Protein AF-A0A0L0VK58-F1 (afdb_monomer)

pLDDT: mean 73.73, std 20.16, range [24.73, 94.44]

Secondary structure (DSSP, 8-state):
-------S---SS--HHHHHHHHHHHHHTHHHHHHHHHHHHHHHHHHHHHHHTS----------TTTT----HHHHHHHHHHHHHHHHHHHHHHHHSSSS--GGGHHHHHHHHHHHHHHHHHHS-TTSTTHHHHHHHHHHHHHHHHHHHT-HHHHHHHHHSTTTHHHHHHHHT-TTSHHHHHHHHHHHHHHHHHHHHHHHHHTTS------------------SHHHHHHHHTT-PPPS---HHHHHHH------HHHHH-TTHHHHHHHHHHH-GGG-S---

Mean predicted aligned error: 13.71 Å

Structure (mmCIF, N/CA/C/O backbone):
data_AF-A0A0L0VK58-F1
#
_entry.id   AF-A0A0L0VK58-F1
#
loop_
_atom_site.group_PDB
_atom_site.id
_atom_site.type_symbol
_atom_site.label_atom_id
_atom_site.label_alt_id
_atom_site.label_comp_id
_atom_site.label_asym_id
_atom_site.label_entity_id
_atom_site.label_seq_id
_atom_site.pdbx_PDB_ins_code
_atom_site.Cartn_x
_atom_site.Cartn_y
_atom_site.Cartn_z
_atom_site.occupancy
_atom_site.B_iso_or_equiv
_atom_site.auth_seq_id
_atom_site.auth_comp_id
_atom_site.auth_asym_id
_atom_site.auth_atom_id
_atom_site.pdbx_PDB_model_num
ATOM 1 N N . MET A 1 1 ? 7.046 -5.124 -20.562 1.00 37.09 1 MET A N 1
ATOM 2 C CA . MET A 1 1 ? 8.273 -4.507 -21.113 1.00 37.09 1 MET A CA 1
ATOM 3 C C . MET A 1 1 ? 9.243 -5.590 -21.582 1.00 37.09 1 MET A C 1
ATOM 5 O O . MET A 1 1 ? 9.662 -6.409 -20.775 1.00 37.09 1 MET A O 1
ATOM 9 N N . GLY A 1 2 ? 9.556 -5.637 -22.880 1.00 32.03 2 GLY A N 1
ATOM 10 C CA . GLY A 1 2 ? 10.492 -6.595 -23.489 1.00 32.03 2 GLY A CA 1
ATOM 11 C C . GLY A 1 2 ? 11.929 -6.078 -23.495 1.00 32.03 2 GLY A C 1
ATOM 12 O O . GLY A 1 2 ? 12.552 -6.002 -24.551 1.00 32.03 2 GLY A O 1
ATOM 13 N N . ILE A 1 3 ? 12.438 -5.658 -22.335 1.00 39.59 3 ILE A N 1
ATOM 14 C CA . ILE A 1 3 ? 13.818 -5.185 -22.229 1.00 39.59 3 ILE A CA 1
ATOM 15 C C . ILE A 1 3 ? 14.714 -6.425 -22.214 1.00 39.59 3 ILE A C 1
ATOM 17 O O . ILE A 1 3 ? 14.670 -7.220 -21.278 1.00 39.59 3 ILE A O 1
ATOM 21 N N . ASN A 1 4 ? 15.500 -6.610 -23.273 1.00 37.03 4 ASN A N 1
ATOM 22 C CA . ASN A 1 4 ? 16.384 -7.760 -23.463 1.00 37.03 4 ASN A CA 1
ATOM 23 C C . ASN A 1 4 ? 17.676 -7.605 -22.636 1.00 37.03 4 ASN A C 1
ATOM 25 O O . ASN A 1 4 ? 18.786 -7.683 -23.157 1.00 37.03 4 ASN A O 1
ATOM 29 N N . VAL A 1 5 ? 17.528 -7.307 -21.345 1.00 44.88 5 VAL A N 1
ATOM 30 C CA . VAL A 1 5 ? 18.611 -7.385 -20.366 1.00 44.88 5 VAL A CA 1
ATOM 31 C C . VAL A 1 5 ? 18.407 -8.698 -19.634 1.00 44.88 5 VAL A C 1
ATOM 33 O O . VAL A 1 5 ? 17.361 -8.912 -19.019 1.00 44.88 5 VAL A O 1
ATOM 36 N N . SER A 1 6 ? 19.399 -9.588 -19.701 1.00 41.00 6 SER A N 1
ATOM 37 C CA . SER A 1 6 ? 19.510 -10.708 -18.764 1.00 41.00 6 SER A CA 1
ATOM 38 C C . SER A 1 6 ? 19.204 -10.199 -17.352 1.00 41.00 6 SER A C 1
ATOM 40 O O . SER A 1 6 ? 19.591 -9.064 -17.062 1.00 41.00 6 SER A O 1
ATOM 42 N N . PRO A 1 7 ? 18.536 -10.978 -16.479 1.00 43.44 7 PRO A N 1
ATOM 43 C CA . PRO A 1 7 ? 18.239 -10.548 -15.120 1.00 43.44 7 PRO A CA 1
ATOM 44 C C . PRO A 1 7 ? 19.558 -10.269 -14.399 1.00 43.44 7 PRO A C 1
ATOM 46 O O . PRO A 1 7 ? 20.196 -11.162 -13.841 1.00 43.44 7 PRO A O 1
ATOM 49 N N . LEU A 1 8 ? 20.005 -9.017 -14.469 1.00 42.44 8 LEU A N 1
ATOM 50 C CA . LEU A 1 8 ? 21.086 -8.504 -13.665 1.00 42.44 8 LEU A CA 1
ATOM 51 C C . LEU A 1 8 ? 20.556 -8.604 -12.245 1.00 42.44 8 LEU A C 1
ATOM 53 O O . LEU A 1 8 ? 19.631 -7.888 -11.869 1.00 42.44 8 LEU A O 1
ATOM 57 N N . ILE A 1 9 ? 21.168 -9.531 -11.509 1.00 38.31 9 ILE A N 1
ATOM 58 C CA . ILE A 1 9 ? 20.954 -9.883 -10.104 1.00 38.31 9 ILE A CA 1
ATOM 59 C C . ILE A 1 9 ? 20.095 -11.147 -9.926 1.00 38.31 9 ILE A C 1
ATOM 61 O O . ILE A 1 9 ? 18.881 -11.117 -9.724 1.00 38.31 9 ILE A O 1
ATOM 65 N N . ALA A 1 10 ? 20.792 -12.287 -9.904 1.00 38.34 10 ALA A N 1
ATOM 66 C CA . ALA A 1 10 ? 20.361 -13.455 -9.151 1.00 38.34 10 ALA A CA 1
ATOM 67 C C . ALA A 1 10 ? 20.500 -13.136 -7.652 1.00 38.34 10 ALA A C 1
ATOM 69 O O . ALA A 1 10 ? 21.606 -13.039 -7.126 1.00 38.34 10 ALA A O 1
ATOM 70 N N . GLY A 1 11 ? 19.371 -12.937 -6.977 1.00 30.73 11 GLY A N 1
ATOM 71 C CA . GLY A 1 11 ? 19.301 -12.694 -5.539 1.00 30.73 11 GLY A CA 1
ATOM 72 C C . GLY A 1 11 ? 17.912 -13.048 -5.027 1.00 30.73 11 GLY A C 1
ATOM 73 O O . GLY A 1 11 ? 16.941 -12.345 -5.287 1.00 30.73 11 GLY A O 1
ATOM 74 N N . TYR A 1 12 ? 17.824 -14.194 -4.363 1.00 32.62 12 TYR A N 1
ATOM 75 C CA . TYR A 1 12 ? 16.642 -14.727 -3.692 1.00 32.62 12 TYR A CA 1
ATOM 76 C C . TYR A 1 12 ? 16.042 -13.700 -2.709 1.00 32.62 12 TYR A C 1
ATOM 78 O O . TYR A 1 12 ? 16.760 -13.156 -1.876 1.00 32.62 12 TYR A O 1
ATOM 86 N N . GLY A 1 13 ? 14.721 -13.491 -2.758 1.00 44.22 13 GLY A N 1
ATOM 87 C CA . GLY A 1 13 ? 13.988 -12.628 -1.822 1.00 44.22 13 GLY A CA 1
ATOM 88 C C . GLY A 1 13 ? 13.789 -11.205 -2.349 1.00 44.22 13 GLY A C 1
ATOM 89 O O . GLY A 1 13 ? 14.723 -10.437 -2.527 1.00 44.22 13 GLY A O 1
ATOM 90 N N . ILE A 1 14 ? 12.539 -10.853 -2.631 1.00 49.03 14 ILE A N 1
ATOM 91 C CA . ILE A 1 14 ? 12.144 -9.596 -3.275 1.00 49.03 14 ILE A CA 1
ATOM 92 C C . ILE A 1 14 ? 12.536 -8.389 -2.400 1.00 49.03 14 ILE A C 1
ATOM 94 O O . ILE A 1 14 ? 11.860 -8.079 -1.425 1.00 49.03 14 ILE A O 1
ATOM 98 N N . GLN A 1 15 ? 13.614 -7.698 -2.777 1.00 65.62 15 GLN A N 1
ATOM 99 C CA . GLN A 1 15 ? 14.078 -6.443 -2.179 1.00 65.62 15 GLN A CA 1
ATOM 100 C C . GLN A 1 15 ? 13.758 -5.278 -3.128 1.00 65.62 15 GLN A C 1
ATOM 102 O O . GLN A 1 15 ? 14.622 -4.798 -3.862 1.00 65.62 15 GLN A O 1
ATOM 107 N N . TRP A 1 16 ? 12.498 -4.828 -3.156 1.00 70.75 16 TRP A N 1
ATOM 108 C CA . TRP A 1 16 ? 12.089 -3.688 -3.994 1.00 70.75 16 TRP A CA 1
ATOM 109 C C . TRP A 1 16 ? 12.874 -2.420 -3.696 1.00 70.75 16 TRP A C 1
ATOM 111 O O . TRP A 1 16 ? 13.190 -1.698 -4.630 1.00 70.75 16 TRP A O 1
ATOM 121 N N . ASN A 1 17 ? 13.285 -2.213 -2.444 1.00 72.38 17 ASN A N 1
ATOM 122 C CA . ASN A 1 17 ? 14.164 -1.106 -2.090 1.00 72.38 17 ASN A CA 1
ATOM 123 C C . ASN A 1 17 ? 15.519 -1.189 -2.822 1.00 72.38 17 ASN A C 1
ATOM 125 O O . ASN A 1 17 ? 16.019 -0.190 -3.323 1.00 72.38 17 ASN A O 1
ATOM 129 N N . ILE A 1 18 ? 16.083 -2.395 -2.976 1.00 79.88 18 ILE A N 1
ATOM 130 C CA . ILE A 1 18 ? 17.336 -2.583 -3.723 1.00 79.88 18 ILE A CA 1
ATOM 131 C C . ILE A 1 18 ? 17.119 -2.380 -5.219 1.00 79.88 18 ILE A C 1
ATOM 133 O O . ILE A 1 18 ? 17.940 -1.733 -5.862 1.00 79.88 18 ILE A O 1
ATOM 137 N N . LYS A 1 19 ? 16.017 -2.891 -5.783 1.00 80.94 19 LYS A N 1
ATOM 138 C CA . LYS A 1 19 ? 15.690 -2.646 -7.196 1.00 80.94 19 LYS A CA 1
ATOM 139 C C . LYS A 1 19 ? 15.475 -1.157 -7.472 1.00 80.94 19 LYS A C 1
ATOM 141 O O . LYS A 1 19 ? 16.046 -0.650 -8.429 1.00 80.94 19 LYS A O 1
ATOM 146 N N . TYR A 1 20 ? 14.734 -0.469 -6.604 1.00 86.50 20 TYR A N 1
ATOM 147 C CA . TYR A 1 20 ? 14.510 0.972 -6.672 1.00 86.50 20 TYR A CA 1
ATOM 148 C C . TYR A 1 20 ? 15.834 1.743 -6.627 1.00 86.50 20 TYR A C 1
ATOM 150 O O . TYR A 1 20 ? 16.130 2.526 -7.525 1.00 86.50 20 TYR A O 1
ATOM 158 N N . GLU A 1 21 ? 16.689 1.466 -5.639 1.00 86.38 21 GLU A N 1
ATOM 159 C CA . GLU A 1 21 ? 17.997 2.118 -5.524 1.00 86.38 21 GLU A CA 1
ATOM 160 C C . GLU A 1 21 ? 18.913 1.798 -6.713 1.00 86.38 21 GLU A C 1
ATOM 162 O O . GLU A 1 21 ? 19.626 2.670 -7.210 1.00 86.38 21 GLU A O 1
ATOM 167 N N . SER A 1 22 ? 18.871 0.566 -7.221 1.00 88.50 22 SER A N 1
ATOM 168 C CA . SER A 1 22 ? 19.625 0.168 -8.409 1.00 88.50 22 SER A CA 1
ATOM 169 C C . SER A 1 22 ? 19.169 0.934 -9.652 1.00 88.50 22 SER A C 1
ATOM 171 O O . SER A 1 22 ? 20.008 1.480 -10.368 1.00 88.50 22 SER A O 1
ATOM 173 N N . HIS A 1 23 ? 17.861 1.003 -9.913 1.00 89.06 23 HIS A N 1
ATOM 174 C CA . HIS A 1 23 ? 17.311 1.753 -11.044 1.00 89.06 23 HIS A CA 1
ATOM 175 C C . HIS A 1 23 ? 17.605 3.245 -10.903 1.00 89.06 23 HIS A C 1
ATOM 177 O O . HIS A 1 23 ? 18.091 3.859 -11.846 1.00 89.06 23 HIS A O 1
ATOM 183 N N . LYS A 1 24 ? 17.409 3.815 -9.710 1.00 91.25 24 LYS A N 1
ATOM 184 C CA . LYS A 1 24 ? 17.719 5.216 -9.411 1.00 91.25 24 LYS A CA 1
ATOM 185 C C . LYS A 1 24 ? 19.177 5.553 -9.717 1.00 91.25 24 LYS A C 1
ATOM 187 O O . LYS A 1 24 ? 19.449 6.556 -10.369 1.00 91.25 24 LYS A O 1
ATOM 192 N N . ARG A 1 25 ? 20.123 4.705 -9.300 1.00 92.06 25 ARG A N 1
ATOM 193 C CA . ARG A 1 25 ? 21.548 4.877 -9.632 1.00 92.06 25 ARG A CA 1
ATOM 194 C C . ARG A 1 25 ? 21.811 4.760 -11.131 1.00 92.06 25 ARG A C 1
ATOM 196 O O . ARG A 1 25 ? 22.600 5.542 -11.650 1.00 92.06 25 ARG A O 1
ATOM 203 N N . ALA A 1 26 ? 21.161 3.819 -11.815 1.00 91.50 26 ALA A N 1
ATOM 204 C CA . ALA A 1 26 ? 21.297 3.659 -13.261 1.00 91.50 26 ALA A CA 1
ATOM 205 C C . ALA A 1 26 ? 20.783 4.891 -14.024 1.00 91.50 26 ALA A C 1
ATOM 207 O O . ALA A 1 26 ? 21.485 5.385 -14.897 1.00 91.50 26 ALA A O 1
ATOM 208 N N . ILE A 1 27 ? 19.622 5.431 -13.639 1.00 90.81 27 ILE A N 1
ATOM 209 C CA . ILE A 1 27 ? 19.049 6.664 -14.201 1.00 90.81 27 ILE A CA 1
ATOM 210 C C . ILE A 1 27 ? 20.011 7.843 -13.995 1.00 90.81 27 ILE A C 1
ATOM 212 O O . ILE A 1 27 ? 20.329 8.556 -14.942 1.00 90.81 27 ILE A O 1
ATOM 216 N N . LEU A 1 28 ? 20.547 8.020 -12.781 1.00 93.12 28 LEU A N 1
ATOM 217 C CA . LEU A 1 28 ? 21.514 9.089 -12.489 1.00 93.12 28 LEU A CA 1
ATOM 218 C C . LEU A 1 28 ? 22.820 8.950 -13.287 1.00 93.12 28 LEU A C 1
ATOM 220 O O . LEU A 1 28 ? 23.456 9.950 -13.610 1.00 93.12 28 LEU A O 1
ATOM 224 N N . ALA A 1 29 ? 23.230 7.719 -13.593 1.00 93.62 29 ALA A N 1
ATOM 225 C CA . ALA A 1 29 ? 24.429 7.417 -14.366 1.00 93.62 29 ALA A CA 1
ATOM 226 C C . ALA A 1 29 ? 24.154 7.224 -15.869 1.00 93.62 29 ALA A C 1
ATOM 228 O O . ALA A 1 29 ? 25.053 6.774 -16.582 1.00 93.62 29 ALA A O 1
ATOM 229 N N . ARG A 1 30 ? 22.951 7.560 -16.359 1.00 93.25 30 ARG A N 1
ATOM 230 C CA . ARG A 1 30 ? 22.497 7.309 -17.736 1.00 93.25 30 ARG A CA 1
ATOM 231 C C . ARG A 1 30 ? 23.514 7.740 -18.789 1.00 93.25 30 ARG A C 1
ATOM 233 O O . ARG A 1 30 ? 23.919 6.919 -19.604 1.00 93.25 30 ARG A O 1
ATOM 240 N N . ASP A 1 31 ? 23.994 8.980 -18.721 1.00 92.56 31 ASP A N 1
ATOM 241 C CA . ASP A 1 31 ? 24.944 9.518 -19.704 1.00 92.56 31 ASP A CA 1
ATOM 242 C C . ASP A 1 31 ? 26.269 8.744 -19.725 1.00 92.56 31 ASP A C 1
ATOM 244 O O . ASP A 1 31 ? 26.876 8.533 -20.777 1.00 92.56 31 ASP A O 1
ATOM 248 N N . VAL A 1 32 ? 26.725 8.299 -18.550 1.00 93.44 32 VAL A N 1
ATOM 249 C CA . VAL A 1 32 ? 27.954 7.512 -18.406 1.00 93.44 32 VAL A CA 1
ATOM 250 C C . VAL A 1 32 ? 27.745 6.105 -18.961 1.00 93.44 32 VAL A C 1
ATOM 252 O O . VAL A 1 32 ? 28.605 5.608 -19.685 1.00 93.44 32 VAL A O 1
ATOM 255 N N . ILE A 1 33 ? 26.604 5.479 -18.666 1.00 91.56 33 ILE A N 1
ATOM 256 C CA . ILE A 1 33 ? 26.245 4.145 -19.163 1.00 91.56 33 ILE A CA 1
ATOM 257 C C . ILE A 1 33 ? 26.116 4.163 -20.689 1.00 91.56 33 ILE A C 1
ATOM 259 O O . ILE A 1 33 ? 26.760 3.357 -21.359 1.00 91.56 33 ILE A O 1
ATOM 263 N N . ASP A 1 34 ? 25.360 5.112 -21.245 1.00 91.25 34 ASP A N 1
ATOM 264 C CA . ASP A 1 34 ? 25.174 5.257 -22.691 1.00 91.25 34 ASP A CA 1
ATOM 265 C C . ASP A 1 34 ? 26.520 5.490 -23.396 1.00 91.25 34 ASP A C 1
ATOM 267 O O . ASP A 1 34 ? 26.787 4.910 -24.454 1.00 91.25 34 ASP A O 1
ATOM 271 N N . LYS A 1 35 ? 27.417 6.278 -22.787 1.00 92.31 35 LYS A N 1
ATOM 272 C CA . LYS A 1 35 ? 28.772 6.496 -23.304 1.00 92.31 35 LYS A CA 1
ATOM 273 C C . LYS A 1 35 ? 29.622 5.224 -23.281 1.00 92.31 35 LYS A C 1
ATOM 275 O O . LYS A 1 35 ? 30.235 4.913 -24.299 1.00 92.31 35 LYS A O 1
ATOM 280 N N . ILE A 1 36 ? 29.645 4.482 -22.171 1.00 90.94 36 ILE A N 1
ATOM 281 C CA . ILE A 1 36 ? 30.410 3.227 -22.049 1.00 90.94 36 ILE A CA 1
ATOM 282 C C . ILE A 1 36 ? 29.928 2.199 -23.079 1.00 90.94 36 ILE A C 1
ATOM 284 O O . ILE A 1 36 ? 30.746 1.590 -23.767 1.00 90.94 36 ILE A O 1
ATOM 288 N N . LEU A 1 37 ? 28.609 2.034 -23.225 1.00 88.94 37 LEU A N 1
ATOM 289 C CA . LEU A 1 37 ? 28.027 1.103 -24.196 1.00 88.94 37 LEU A CA 1
ATOM 290 C C . LEU A 1 37 ? 28.376 1.500 -25.635 1.00 88.94 37 LEU A C 1
ATOM 292 O O . LEU A 1 37 ? 28.749 0.652 -26.447 1.00 88.94 37 LEU A O 1
ATOM 296 N N . LYS A 1 38 ? 28.322 2.800 -25.946 1.00 88.44 38 LYS A N 1
ATOM 297 C CA . LYS A 1 38 ? 28.705 3.314 -27.263 1.00 88.44 38 LYS A CA 1
ATOM 298 C C . LYS A 1 38 ? 30.191 3.097 -27.557 1.00 88.44 38 LYS A C 1
ATOM 300 O O . LYS A 1 38 ? 30.533 2.669 -28.658 1.00 88.44 38 LYS A O 1
ATOM 305 N N . GLU A 1 39 ? 31.071 3.372 -26.595 1.00 88.94 39 GLU A N 1
ATOM 306 C CA . GLU A 1 39 ? 32.518 3.173 -26.738 1.00 88.94 39 GLU A CA 1
ATOM 307 C C . GLU A 1 39 ? 32.871 1.696 -26.962 1.00 88.94 39 GLU A C 1
ATOM 309 O O . GLU A 1 39 ? 33.677 1.391 -27.848 1.00 88.94 39 GLU A O 1
ATOM 314 N N . ASP A 1 40 ? 32.228 0.777 -26.234 1.00 85.38 40 ASP A N 1
ATOM 315 C CA . ASP A 1 40 ? 32.398 -0.667 -26.426 1.00 85.38 40 ASP A CA 1
ATOM 316 C C . ASP A 1 40 ? 31.962 -1.088 -27.838 1.00 85.38 40 ASP A C 1
ATOM 318 O O . ASP A 1 40 ? 32.732 -1.719 -28.570 1.00 85.38 40 ASP A O 1
ATOM 322 N N . GLN A 1 41 ? 30.788 -0.642 -28.292 1.00 83.25 41 GLN A N 1
ATOM 323 C CA . GLN A 1 41 ? 30.272 -0.985 -29.617 1.00 83.25 41 GLN A CA 1
ATOM 324 C C . GLN A 1 41 ? 31.135 -0.416 -30.757 1.00 83.25 41 GLN A C 1
ATOM 326 O O . GLN A 1 41 ? 31.436 -1.120 -31.729 1.00 83.25 41 GLN A O 1
ATOM 331 N N . GLU A 1 42 ? 31.612 0.824 -30.621 1.00 85.75 42 GLU A N 1
ATOM 332 C CA . GLU A 1 42 ? 32.561 1.424 -31.561 1.00 85.75 42 GLU A CA 1
ATOM 333 C C . GLU A 1 42 ? 33.908 0.689 -31.582 1.00 85.75 42 GLU A C 1
ATOM 335 O O . GLU A 1 42 ? 34.526 0.558 -32.644 1.00 85.75 42 GLU A O 1
ATOM 340 N N . SER A 1 43 ? 34.397 0.223 -30.428 1.00 83.25 43 SER A N 1
ATOM 341 C CA . SER A 1 43 ? 35.669 -0.503 -30.330 1.00 83.25 43 SER A CA 1
ATOM 342 C C . SER A 1 43 ? 35.629 -1.820 -31.116 1.00 83.25 43 SER A C 1
ATOM 344 O O . SER A 1 43 ? 36.574 -2.154 -31.844 1.00 83.25 43 SER A O 1
ATOM 346 N N . ILE A 1 44 ? 34.491 -2.515 -31.070 1.00 79.00 44 ILE A N 1
ATOM 347 C CA . ILE A 1 44 ? 34.239 -3.746 -31.823 1.00 79.00 44 ILE A CA 1
ATOM 348 C C . ILE A 1 44 ? 34.133 -3.442 -33.310 1.00 79.00 44 ILE A C 1
ATOM 350 O O . ILE A 1 44 ? 34.722 -4.150 -34.129 1.00 79.00 44 ILE A O 1
ATOM 354 N N . GLU A 1 45 ? 33.409 -2.387 -33.688 1.00 79.94 45 GLU A N 1
ATOM 355 C CA . GLU A 1 45 ? 33.265 -2.021 -35.095 1.00 79.94 45 GLU A CA 1
ATOM 356 C C . GLU A 1 45 ? 34.617 -1.643 -35.718 1.00 79.94 45 GLU A C 1
ATOM 358 O O . GLU A 1 45 ? 34.956 -2.113 -36.809 1.00 79.94 45 GLU A O 1
ATOM 363 N N . LYS A 1 46 ? 35.442 -0.866 -35.005 1.00 81.56 46 LYS A N 1
ATOM 364 C CA . LYS A 1 46 ? 36.811 -0.525 -35.426 1.00 81.56 46 LYS A CA 1
ATOM 365 C C . LYS A 1 46 ? 37.670 -1.783 -35.595 1.00 81.56 46 LYS A C 1
ATOM 367 O O . LYS A 1 46 ? 38.396 -1.894 -36.584 1.00 81.56 46 LYS A O 1
ATOM 372 N N . SER A 1 47 ? 37.559 -2.743 -34.680 1.00 75.12 47 SER A N 1
ATOM 373 C CA . SER A 1 47 ? 38.295 -4.014 -34.741 1.00 75.12 47 SER A CA 1
ATOM 374 C C . SER A 1 47 ? 37.837 -4.891 -35.915 1.00 75.12 47 SER A C 1
ATOM 376 O O . SER A 1 47 ? 38.671 -5.403 -36.664 1.00 75.12 47 SER A O 1
ATOM 378 N N . ARG A 1 48 ? 36.524 -4.958 -36.179 1.00 74.25 48 ARG A N 1
ATOM 379 C CA . ARG A 1 48 ? 35.940 -5.636 -37.352 1.00 74.25 48 ARG A CA 1
ATOM 380 C C . ARG A 1 48 ? 36.370 -5.013 -38.679 1.00 74.25 48 ARG A C 1
ATOM 382 O O . ARG A 1 48 ? 36.658 -5.732 -39.631 1.00 74.25 48 ARG A O 1
ATOM 389 N N . ARG A 1 49 ? 36.430 -3.680 -38.771 1.00 73.19 49 ARG A N 1
ATOM 390 C CA . ARG A 1 49 ? 36.901 -2.990 -39.987 1.00 73.19 49 ARG A CA 1
ATOM 391 C C . ARG A 1 49 ? 38.377 -3.294 -40.272 1.00 73.19 49 ARG A C 1
ATOM 393 O O . ARG A 1 49 ? 38.732 -3.505 -41.428 1.00 73.19 49 ARG A O 1
ATOM 400 N N . LYS A 1 50 ? 39.216 -3.370 -39.231 1.00 71.31 50 LYS A N 1
ATOM 401 C CA . LYS A 1 50 ? 40.642 -3.723 -39.352 1.00 71.31 50 LYS A CA 1
ATOM 402 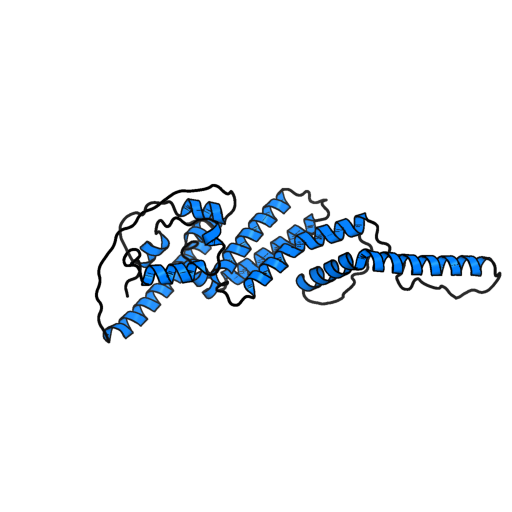C C . LYS A 1 50 ? 40.858 -5.182 -39.764 1.00 71.31 50 LYS A C 1
ATOM 404 O O . LYS A 1 50 ? 41.719 -5.439 -40.602 1.00 71.31 50 LYS A O 1
ATOM 409 N N . SER A 1 51 ? 40.080 -6.127 -39.229 1.00 65.19 51 SER A N 1
ATOM 410 C CA . SER A 1 51 ? 40.203 -7.546 -39.597 1.00 65.19 51 SER A CA 1
ATOM 411 C C . SER A 1 51 ? 39.731 -7.826 -41.026 1.00 65.19 51 SER A C 1
ATOM 413 O O . SER A 1 51 ? 40.350 -8.619 -41.726 1.00 65.19 51 SER A O 1
ATOM 415 N N . ARG A 1 52 ? 38.714 -7.106 -41.518 1.00 62.75 52 ARG A N 1
ATOM 416 C CA . ARG A 1 52 ? 38.215 -7.234 -42.901 1.00 62.75 52 ARG A CA 1
ATOM 417 C C . ARG A 1 52 ? 39.250 -6.862 -43.971 1.00 62.75 52 ARG A C 1
ATOM 419 O O . ARG A 1 52 ? 39.124 -7.301 -45.106 1.00 62.75 52 ARG A O 1
ATOM 426 N N . HIS A 1 53 ? 40.252 -6.057 -43.614 1.00 62.28 53 HIS A N 1
ATOM 427 C CA . HIS A 1 53 ? 41.364 -5.673 -44.490 1.00 62.28 53 HIS A CA 1
ATOM 428 C C . HIS A 1 53 ? 42.563 -6.635 -44.419 1.00 62.28 53 HIS A C 1
ATOM 430 O O . HIS A 1 53 ? 43.513 -6.486 -45.185 1.00 62.28 53 HIS A O 1
ATOM 436 N N . LYS A 1 54 ? 42.544 -7.614 -43.506 1.00 61.31 54 LYS A N 1
ATOM 437 C CA . LYS A 1 54 ? 43.632 -8.570 -43.291 1.00 61.31 54 LYS A CA 1
ATOM 438 C C . LYS A 1 54 ? 43.123 -9.969 -43.639 1.00 61.31 54 LYS A C 1
ATOM 440 O O . LYS A 1 54 ? 42.512 -10.640 -42.814 1.00 61.31 54 LYS A O 1
ATOM 445 N N . ASN A 1 55 ? 43.336 -10.392 -44.885 1.00 57.22 55 ASN A N 1
ATOM 446 C CA . ASN A 1 55 ? 42.995 -11.748 -45.311 1.00 57.22 55 ASN A CA 1
ATOM 447 C C . ASN A 1 55 ? 43.751 -12.763 -44.434 1.00 57.22 55 ASN A C 1
ATOM 449 O O . ASN A 1 55 ? 44.976 -12.710 -44.350 1.00 57.22 55 ASN A O 1
ATOM 453 N N . ASN A 1 56 ? 42.991 -13.683 -43.836 1.00 54.16 56 ASN A N 1
ATOM 454 C CA . ASN A 1 56 ? 43.399 -14.821 -43.001 1.00 54.16 56 ASN A CA 1
ATOM 455 C C . ASN A 1 56 ? 43.772 -14.507 -41.540 1.00 54.16 56 ASN A C 1
ATOM 457 O O . ASN A 1 56 ? 44.897 -14.129 -41.238 1.00 54.16 56 ASN A O 1
ATOM 461 N N . SER A 1 57 ? 42.853 -14.797 -40.613 1.00 49.50 57 SER A N 1
ATOM 462 C CA . SER A 1 57 ? 42.984 -15.916 -39.658 1.00 49.50 57 SER A CA 1
ATOM 463 C C . SER A 1 57 ? 41.696 -16.009 -38.828 1.00 49.50 57 SER A C 1
ATOM 465 O O . SER A 1 57 ? 41.252 -15.012 -38.258 1.00 49.50 57 SER A O 1
ATOM 467 N N . ALA A 1 58 ? 41.085 -17.191 -38.795 1.00 53.66 58 ALA A N 1
ATOM 468 C CA . ALA A 1 58 ? 39.938 -17.497 -37.950 1.00 53.66 58 ALA A CA 1
ATOM 469 C C . ALA A 1 58 ? 40.338 -17.526 -36.461 1.00 53.66 58 ALA A C 1
ATOM 471 O O . ALA A 1 58 ? 41.450 -17.934 -36.137 1.00 53.66 58 ALA A O 1
ATOM 472 N N . ASN A 1 59 ? 39.377 -17.176 -35.597 1.00 50.28 59 ASN A N 1
ATOM 473 C CA . ASN A 1 59 ? 39.356 -17.342 -34.133 1.00 50.28 59 ASN A CA 1
ATOM 474 C C . ASN A 1 59 ? 39.843 -16.183 -33.253 1.00 50.28 59 ASN A C 1
ATOM 476 O O . ASN A 1 59 ? 40.503 -16.420 -32.248 1.00 50.28 59 ASN A O 1
ATOM 480 N N . ASP A 1 60 ? 39.404 -14.956 -33.526 1.00 51.56 60 ASP A N 1
ATOM 481 C CA . ASP A 1 60 ? 39.213 -14.011 -32.419 1.00 51.56 60 ASP A CA 1
ATOM 482 C C . ASP A 1 60 ? 37.842 -13.347 -32.544 1.00 51.56 60 ASP A C 1
ATOM 484 O O . ASP A 1 60 ? 37.662 -12.283 -33.144 1.00 51.56 60 ASP A O 1
ATOM 488 N N . THR A 1 61 ? 36.816 -14.059 -32.077 1.00 55.59 61 THR A N 1
ATOM 489 C CA . THR A 1 61 ? 35.458 -13.522 -31.978 1.00 55.59 61 THR A CA 1
ATOM 490 C C . THR A 1 61 ? 35.443 -12.577 -30.788 1.00 55.59 61 THR A C 1
ATOM 492 O O . THR A 1 61 ? 34.946 -12.931 -29.719 1.00 55.59 61 THR A O 1
ATOM 495 N N . GLN A 1 62 ? 36.034 -11.391 -30.956 1.00 60.78 62 GLN A N 1
ATOM 496 C CA . GLN A 1 62 ? 36.016 -10.360 -29.930 1.00 60.78 62 GLN A CA 1
ATOM 497 C C . GLN A 1 62 ? 34.557 -10.002 -29.650 1.00 60.78 62 GLN A C 1
ATOM 499 O O . GLN A 1 62 ? 33.879 -9.324 -30.426 1.00 60.78 62 GLN A O 1
ATOM 504 N N . THR A 1 63 ? 34.054 -10.600 -28.579 1.00 62.53 63 THR A N 1
ATOM 505 C CA . THR A 1 63 ? 32.678 -10.495 -28.125 1.00 62.53 63 THR A CA 1
ATOM 506 C C . THR A 1 63 ? 32.613 -9.237 -27.279 1.00 62.53 63 THR A C 1
ATOM 508 O O . THR A 1 63 ? 33.500 -9.016 -26.456 1.00 62.53 63 THR A O 1
ATOM 511 N N . SER A 1 64 ? 31.609 -8.394 -27.527 1.00 65.56 64 SER A N 1
ATOM 512 C CA . SER A 1 64 ? 31.354 -7.204 -26.713 1.00 65.56 64 SER A CA 1
ATOM 513 C C . SER A 1 64 ? 31.431 -7.547 -25.232 1.00 65.56 64 SER A C 1
ATOM 515 O O . SER A 1 64 ? 30.817 -8.530 -24.807 1.00 65.56 64 SER A O 1
ATOM 517 N N . MET A 1 65 ? 32.137 -6.719 -24.457 1.00 74.81 65 MET A N 1
ATOM 518 C CA . MET A 1 65 ? 32.195 -6.877 -23.004 1.00 74.81 65 MET A CA 1
ATOM 519 C C . MET A 1 65 ? 30.791 -6.818 -22.385 1.00 74.81 65 MET A C 1
ATOM 521 O O . MET A 1 65 ? 30.531 -7.477 -21.380 1.00 74.81 65 MET A O 1
ATOM 525 N N . TYR A 1 66 ? 29.878 -6.080 -23.021 1.00 74.12 66 TYR A N 1
ATOM 526 C CA . TYR A 1 66 ? 28.506 -5.856 -22.574 1.00 74.12 66 TYR A CA 1
ATOM 527 C C . TYR A 1 66 ? 27.446 -6.493 -23.492 1.00 74.12 66 TYR A C 1
ATOM 529 O O . TYR A 1 66 ? 26.258 -6.213 -23.355 1.00 74.12 66 TYR A O 1
ATOM 537 N N . GLY A 1 67 ? 27.832 -7.376 -24.415 1.00 72.31 67 GLY A N 1
ATOM 538 C CA . GLY A 1 67 ? 26.925 -7.939 -25.420 1.00 72.31 67 GLY A CA 1
ATOM 539 C C . GLY A 1 67 ? 26.293 -6.891 -26.357 1.00 72.31 67 GLY A C 1
ATOM 540 O O . GLY A 1 67 ? 26.774 -5.780 -26.527 1.00 72.31 67 GLY A O 1
ATOM 541 N N . ASN A 1 68 ? 25.167 -7.232 -26.989 1.00 70.50 68 ASN A N 1
ATOM 542 C CA . ASN A 1 68 ? 24.410 -6.292 -27.835 1.00 70.50 68 ASN A CA 1
ATOM 543 C C . ASN A 1 68 ? 23.429 -5.433 -27.010 1.00 70.50 68 ASN A C 1
ATOM 545 O O . ASN A 1 68 ? 22.302 -5.192 -27.446 1.00 70.50 68 ASN A O 1
ATOM 549 N N . ILE A 1 69 ? 23.804 -5.042 -25.791 1.00 79.50 69 ILE A N 1
ATOM 550 C CA . ILE A 1 69 ? 22.929 -4.260 -24.915 1.00 79.50 69 ILE A CA 1
ATOM 551 C C . ILE A 1 69 ? 22.966 -2.799 -25.365 1.00 79.50 69 ILE A C 1
ATOM 553 O O . ILE A 1 69 ? 24.021 -2.174 -25.410 1.00 79.50 69 ILE A O 1
ATOM 557 N N . SER A 1 70 ? 21.796 -2.247 -25.672 1.00 77.81 70 SER A N 1
ATOM 558 C CA . SER A 1 70 ? 21.625 -0.832 -25.998 1.00 77.81 70 SER A CA 1
ATOM 559 C C . SER A 1 70 ? 20.352 -0.303 -25.357 1.00 77.81 70 SER A C 1
ATOM 561 O O . SER A 1 70 ? 19.299 -0.943 -25.455 1.00 77.81 70 SER A O 1
ATOM 563 N N . PHE A 1 71 ? 20.424 0.882 -24.759 1.00 83.62 71 PHE A N 1
ATOM 564 C CA . PHE A 1 71 ? 19.256 1.578 -24.239 1.00 83.62 71 PHE A CA 1
ATOM 565 C C . PHE A 1 71 ? 18.820 2.658 -25.226 1.00 83.62 71 PHE A C 1
ATOM 567 O O . PHE A 1 71 ? 19.610 3.506 -25.632 1.00 83.62 71 PHE A O 1
ATOM 574 N N . SER A 1 72 ? 17.558 2.611 -25.650 1.00 87.50 72 SER A N 1
ATOM 575 C CA . SER A 1 72 ? 16.946 3.748 -26.332 1.00 87.50 72 SER A CA 1
ATOM 576 C C . SER A 1 72 ? 16.499 4.784 -25.289 1.00 87.50 72 SER A C 1
ATOM 578 O O . SER A 1 72 ? 16.304 4.426 -24.126 1.00 87.50 72 SER A O 1
ATOM 580 N N . PRO A 1 73 ? 16.255 6.049 -25.678 1.00 87.81 73 PRO A N 1
ATOM 581 C CA . PRO A 1 73 ? 15.621 7.027 -24.792 1.00 87.81 73 PRO A CA 1
ATOM 582 C C . PRO A 1 73 ? 14.320 6.509 -24.169 1.00 87.81 73 PRO A C 1
ATOM 584 O O . PRO A 1 73 ? 14.085 6.719 -22.986 1.00 87.81 73 PRO A O 1
ATOM 587 N N . ARG A 1 74 ? 13.543 5.738 -24.942 1.00 88.44 74 ARG A N 1
ATOM 588 C CA . ARG A 1 74 ? 12.305 5.114 -24.478 1.00 88.44 74 ARG A CA 1
ATOM 589 C C . ARG A 1 74 ? 12.542 4.073 -23.381 1.00 88.44 74 ARG A C 1
ATOM 591 O O . ARG A 1 74 ? 11.776 4.012 -22.434 1.00 88.44 74 ARG A O 1
ATOM 598 N N . ASN A 1 75 ? 13.621 3.291 -23.463 1.00 87.25 75 ASN A N 1
ATOM 599 C CA . ASN A 1 75 ? 13.954 2.336 -22.402 1.00 87.25 75 ASN A CA 1
ATOM 600 C C . ASN A 1 75 ? 14.253 3.053 -21.076 1.00 87.25 75 ASN A C 1
ATOM 602 O O . ASN A 1 75 ? 13.920 2.531 -20.018 1.00 87.25 75 ASN A O 1
ATOM 606 N N . TRP A 1 76 ? 14.891 4.225 -21.126 1.00 90.94 76 TRP A N 1
ATOM 607 C CA . TRP A 1 76 ? 15.155 5.027 -19.932 1.00 90.94 76 TRP A CA 1
ATOM 608 C C . TRP A 1 76 ? 13.873 5.618 -19.343 1.00 90.94 76 TRP A C 1
ATOM 610 O O . TRP A 1 76 ? 13.692 5.536 -18.133 1.00 90.94 76 TRP A O 1
ATOM 620 N N . GLU A 1 77 ? 12.969 6.123 -20.188 1.00 90.25 77 GLU A N 1
ATOM 621 C CA . GLU A 1 77 ? 11.634 6.580 -19.770 1.00 90.25 77 GLU A CA 1
ATOM 622 C C . GLU A 1 77 ? 10.847 5.456 -19.082 1.00 90.25 77 GLU A C 1
ATOM 624 O O . GLU A 1 77 ? 10.351 5.644 -17.975 1.00 90.25 77 GLU A O 1
ATOM 629 N N . ASP A 1 78 ? 10.813 4.262 -19.678 1.00 87.94 78 ASP A N 1
ATOM 630 C CA . ASP A 1 78 ? 10.119 3.106 -19.107 1.00 87.94 78 ASP A CA 1
ATOM 631 C C . ASP A 1 78 ? 10.724 2.693 -17.735 1.00 87.94 78 ASP A C 1
ATOM 633 O O . ASP A 1 78 ? 10.002 2.288 -16.820 1.00 87.94 78 ASP A O 1
ATOM 637 N N . ILE A 1 79 ? 12.052 2.803 -17.558 1.00 88.12 79 ILE A N 1
ATOM 638 C CA . ILE A 1 79 ? 12.733 2.533 -16.273 1.00 88.12 79 ILE A CA 1
ATOM 639 C C . ILE A 1 79 ? 12.407 3.616 -15.236 1.00 88.12 79 ILE A C 1
ATOM 641 O O . ILE A 1 79 ? 12.188 3.285 -14.070 1.00 88.12 79 ILE A O 1
ATOM 645 N N . GLU A 1 80 ? 12.385 4.889 -15.632 1.00 90.12 80 GLU A N 1
ATOM 646 C CA . GLU A 1 80 ? 12.015 6.012 -14.764 1.00 90.12 80 GLU A CA 1
ATOM 647 C C . GLU A 1 80 ? 10.570 5.886 -14.277 1.00 90.12 80 GLU A C 1
ATOM 649 O O . GLU A 1 80 ? 10.321 5.991 -13.074 1.00 90.12 80 GLU A O 1
ATOM 654 N N . GLU A 1 81 ? 9.642 5.577 -15.182 1.00 90.25 81 GLU A N 1
ATOM 655 C CA . GLU A 1 81 ? 8.227 5.371 -14.874 1.00 90.25 81 GLU A CA 1
ATOM 656 C C . GLU A 1 81 ? 8.033 4.195 -13.904 1.00 90.25 81 GLU A C 1
ATOM 658 O O . GLU A 1 81 ? 7.404 4.336 -12.852 1.00 90.25 81 GLU A O 1
ATOM 663 N N . LEU A 1 82 ? 8.673 3.053 -14.183 1.00 87.56 82 LEU A N 1
ATOM 664 C CA . LEU A 1 82 ? 8.669 1.904 -13.277 1.00 87.56 82 LEU A CA 1
ATOM 665 C C . LEU A 1 82 ? 9.240 2.258 -11.895 1.00 87.56 82 LEU A C 1
ATOM 667 O O . LEU A 1 82 ? 8.742 1.792 -10.866 1.00 87.56 82 LEU A O 1
ATOM 671 N N . ASN A 1 83 ? 10.311 3.051 -11.855 1.00 89.75 83 ASN A N 1
ATOM 672 C CA . ASN A 1 83 ? 10.956 3.433 -10.607 1.00 89.75 83 ASN A CA 1
ATOM 673 C C . ASN A 1 83 ? 10.104 4.413 -9.784 1.00 89.75 83 ASN A C 1
ATOM 675 O O . ASN A 1 83 ? 10.132 4.352 -8.554 1.00 89.75 83 ASN A O 1
ATOM 679 N N . ALA A 1 84 ? 9.329 5.276 -10.443 1.00 89.44 84 ALA A N 1
ATOM 680 C CA . ALA A 1 84 ? 8.369 6.162 -9.794 1.00 89.44 84 ALA A CA 1
ATOM 681 C C . ALA A 1 84 ? 7.231 5.372 -9.127 1.00 89.44 84 ALA A C 1
ATOM 683 O O . ALA A 1 84 ? 6.887 5.642 -7.978 1.00 89.44 84 ALA A O 1
ATOM 684 N N . GLU A 1 85 ? 6.709 4.334 -9.787 1.00 88.31 85 GLU A N 1
ATOM 685 C CA . GLU A 1 85 ? 5.696 3.451 -9.192 1.00 88.31 85 GLU A CA 1
ATOM 686 C C . GLU A 1 85 ? 6.242 2.691 -7.968 1.00 88.31 85 GLU A C 1
ATOM 688 O O . GLU A 1 85 ? 5.566 2.562 -6.946 1.00 88.31 85 GLU A O 1
ATOM 693 N N . LEU A 1 86 ? 7.504 2.250 -8.016 1.00 85.88 86 LEU A N 1
ATOM 694 C CA . LEU A 1 86 ? 8.177 1.614 -6.876 1.00 85.88 86 LEU A CA 1
ATOM 695 C C . LEU A 1 86 ? 8.419 2.556 -5.692 1.00 85.88 86 LEU A C 1
ATOM 697 O O . LEU A 1 86 ? 8.482 2.097 -4.547 1.00 85.88 86 LEU A O 1
ATOM 701 N N . GLU A 1 87 ? 8.562 3.855 -5.951 1.00 88.94 87 GLU A N 1
ATOM 702 C CA . GLU A 1 87 ? 8.890 4.853 -4.935 1.00 88.94 87 GLU A CA 1
ATOM 703 C C . GLU A 1 87 ? 7.861 4.882 -3.797 1.00 88.94 87 GLU A C 1
ATOM 705 O O . GLU A 1 87 ? 8.218 5.126 -2.642 1.00 88.94 87 GLU A O 1
ATOM 710 N N . VAL A 1 88 ? 6.597 4.576 -4.098 1.00 87.50 88 VAL A N 1
ATOM 711 C CA . VAL A 1 88 ? 5.501 4.565 -3.120 1.00 87.50 88 VAL A CA 1
ATOM 712 C C . VAL A 1 88 ? 5.796 3.609 -1.956 1.00 87.50 88 VAL A C 1
ATOM 714 O O . VAL A 1 88 ? 5.631 3.983 -0.795 1.00 87.50 88 VAL A O 1
ATOM 717 N N . PHE A 1 89 ? 6.331 2.415 -2.231 1.00 83.50 89 PHE A N 1
ATOM 718 C CA . PHE A 1 89 ? 6.697 1.449 -1.187 1.00 83.50 89 PHE A CA 1
ATOM 719 C C . PHE A 1 89 ? 7.925 1.866 -0.384 1.00 83.50 89 PHE A C 1
ATOM 721 O O . PHE A 1 89 ? 8.006 1.577 0.811 1.00 83.50 89 PHE A O 1
ATOM 728 N N . VAL A 1 90 ? 8.881 2.539 -1.025 1.00 84.25 90 VAL A N 1
ATOM 729 C CA . VAL A 1 90 ? 10.093 3.039 -0.362 1.00 84.25 90 VAL A CA 1
ATOM 730 C C . VAL A 1 90 ? 9.708 4.147 0.614 1.00 84.25 90 VAL A C 1
ATOM 732 O O . VAL A 1 90 ? 10.077 4.088 1.785 1.00 84.25 90 VAL A O 1
ATOM 735 N N . LYS A 1 91 ? 8.890 5.106 0.162 1.00 85.19 91 LYS A N 1
ATOM 736 C CA . LYS A 1 91 ? 8.348 6.185 0.997 1.00 85.19 91 LYS A CA 1
ATOM 737 C C . LYS A 1 91 ? 7.505 5.641 2.144 1.00 85.19 91 LYS A C 1
ATOM 739 O O . LYS A 1 91 ? 7.680 6.086 3.275 1.00 85.19 91 LYS A O 1
ATOM 744 N N . LEU A 1 92 ? 6.631 4.668 1.873 1.00 84.81 92 LEU A N 1
ATOM 745 C CA . LEU A 1 92 ? 5.826 4.035 2.912 1.00 84.81 92 LEU A CA 1
ATOM 746 C C . LEU A 1 92 ? 6.720 3.366 3.960 1.00 84.81 92 LEU A C 1
ATOM 748 O O . LEU A 1 92 ? 6.594 3.663 5.138 1.00 84.81 92 LEU A O 1
ATOM 752 N N . THR A 1 93 ? 7.673 2.533 3.542 1.00 82.25 93 THR A N 1
ATOM 753 C CA . THR A 1 93 ? 8.605 1.861 4.464 1.00 82.25 93 THR A CA 1
ATOM 754 C C . THR A 1 93 ? 9.383 2.865 5.318 1.00 82.25 93 THR A C 1
ATOM 756 O O . THR A 1 93 ? 9.437 2.719 6.536 1.00 82.25 93 THR A O 1
ATOM 759 N N . GLN A 1 94 ? 9.902 3.937 4.713 1.00 81.56 94 GLN A N 1
ATOM 760 C CA . GLN A 1 94 ? 10.607 5.000 5.438 1.00 81.56 94 GLN A CA 1
ATOM 761 C C . GLN A 1 94 ? 9.731 5.683 6.494 1.00 81.56 94 GLN A C 1
ATOM 763 O O . GLN A 1 94 ? 10.216 5.994 7.578 1.00 81.56 94 GLN A O 1
ATOM 768 N N . GLN A 1 95 ? 8.442 5.894 6.204 1.00 77.38 95 GLN A N 1
ATOM 769 C CA . GLN A 1 95 ? 7.489 6.418 7.187 1.00 77.38 95 GLN A CA 1
ATOM 770 C C . GLN A 1 95 ? 7.244 5.440 8.341 1.00 77.38 95 GLN A C 1
ATOM 772 O O . GLN A 1 95 ? 6.820 5.861 9.406 1.00 77.38 95 GLN A O 1
ATOM 777 N N . MET A 1 96 ? 7.492 4.143 8.171 1.00 76.25 96 MET A N 1
ATOM 778 C CA . MET A 1 96 ? 7.256 3.152 9.224 1.00 76.25 96 MET A CA 1
ATOM 779 C C . MET A 1 96 ? 8.503 2.861 10.069 1.00 76.25 96 MET A C 1
ATOM 781 O O . MET A 1 96 ? 8.358 2.466 11.223 1.00 76.25 96 MET A O 1
ATOM 785 N N . GLU A 1 97 ? 9.704 3.097 9.532 1.00 72.62 97 GLU A N 1
ATOM 786 C CA . GLU A 1 97 ? 11.007 2.826 10.168 1.00 72.62 97 GLU A CA 1
ATOM 787 C C . GLU A 1 97 ? 11.497 3.935 11.134 1.00 72.62 97 GLU A C 1
ATOM 789 O O . GLU A 1 97 ? 12.612 3.864 11.653 1.00 72.62 97 GLU A O 1
ATOM 794 N N . GLY A 1 98 ? 10.689 4.968 11.395 1.00 67.75 98 GLY A N 1
ATOM 795 C CA . GLY A 1 98 ? 11.043 6.091 12.272 1.00 67.75 98 GLY A CA 1
ATOM 796 C C . GLY A 1 98 ? 10.803 5.857 13.774 1.00 67.75 98 GLY A C 1
ATOM 797 O O . GLY A 1 98 ? 10.066 4.970 14.188 1.00 67.75 98 GLY A O 1
ATOM 798 N N . ASN A 1 99 ? 11.364 6.740 14.611 1.00 69.38 99 ASN A N 1
ATOM 799 C CA . ASN A 1 99 ? 11.168 6.750 16.076 1.00 69.38 99 ASN A CA 1
ATOM 800 C C . ASN A 1 99 ? 9.825 7.363 16.534 1.00 69.38 99 ASN A C 1
ATOM 802 O O . ASN A 1 99 ? 9.656 7.675 17.713 1.00 69.38 99 ASN A O 1
ATOM 806 N N . HIS A 1 100 ? 8.890 7.600 15.617 1.00 66.94 100 HIS A N 1
ATOM 807 C CA . HIS A 1 100 ? 7.571 8.150 15.932 1.00 66.94 100 HIS A CA 1
ATOM 808 C C . HIS A 1 100 ? 6.548 7.021 16.125 1.00 66.94 100 HIS A C 1
ATOM 810 O O . HIS A 1 100 ? 6.813 5.868 15.786 1.00 66.94 100 HIS A O 1
ATOM 816 N N . SER A 1 101 ? 5.363 7.318 16.669 1.00 70.62 101 SER A N 1
ATOM 817 C CA . SER A 1 101 ? 4.315 6.303 16.846 1.00 70.62 101 SER A CA 1
ATOM 818 C C . SER A 1 101 ? 3.656 5.940 15.510 1.00 70.62 101 SER A C 1
ATOM 820 O O . SER A 1 101 ? 2.539 6.359 15.228 1.00 70.62 101 SER A O 1
ATOM 822 N N . SER A 1 102 ? 4.356 5.172 14.670 1.00 80.44 102 SER A N 1
ATOM 823 C CA . SER A 1 102 ? 3.883 4.719 13.353 1.00 80.44 102 SER A CA 1
ATOM 824 C C . SER A 1 102 ? 2.933 3.521 13.430 1.00 80.44 102 SER A C 1
ATOM 826 O O . SER A 1 102 ? 2.162 3.291 12.502 1.00 80.44 102 SER A O 1
ATOM 828 N N . GLY A 1 103 ? 2.941 2.772 14.541 1.00 84.69 103 GLY A N 1
ATOM 829 C CA . GLY A 1 103 ? 2.174 1.528 14.691 1.00 84.69 103 GLY A CA 1
ATOM 830 C C . GLY A 1 103 ? 0.677 1.674 14.394 1.00 84.69 103 GLY A C 1
ATOM 831 O O . GLY A 1 103 ? 0.097 0.821 13.731 1.00 84.69 103 GLY A O 1
ATOM 832 N N . ALA A 1 104 ? 0.064 2.788 14.805 1.00 88.50 104 ALA A N 1
ATOM 833 C CA . ALA A 1 104 ? -1.355 3.050 14.561 1.00 88.50 104 ALA A CA 1
ATOM 834 C C . ALA A 1 104 ? -1.686 3.318 13.081 1.00 88.50 104 ALA A C 1
ATOM 836 O O . ALA A 1 104 ? -2.827 3.110 12.664 1.00 88.50 104 ALA A O 1
ATOM 837 N N . HIS A 1 105 ? -0.702 3.761 12.293 1.00 88.31 105 HIS A N 1
ATOM 838 C CA . HIS A 1 105 ? -0.850 4.124 10.883 1.00 88.31 105 HIS A CA 1
ATOM 839 C C . HIS A 1 105 ? -0.547 2.972 9.922 1.00 88.31 105 HIS A C 1
ATOM 841 O O . HIS A 1 105 ? -0.876 3.103 8.746 1.00 88.31 105 HIS A O 1
ATOM 847 N N . VAL A 1 106 ? 0.009 1.846 10.397 1.00 89.62 106 VAL A N 1
ATOM 848 C CA . VAL A 1 106 ? 0.354 0.680 9.554 1.00 89.62 106 VAL A CA 1
ATOM 849 C C . VAL A 1 106 ? -0.853 0.224 8.727 1.00 89.62 106 VAL A C 1
ATOM 851 O O . VAL A 1 106 ? -0.796 0.202 7.499 1.00 89.62 106 VAL A O 1
ATOM 854 N N . ILE A 1 107 ? -1.956 -0.113 9.403 1.00 92.44 107 ILE A N 1
ATOM 855 C CA . ILE A 1 107 ? -3.177 -0.627 8.771 1.00 92.44 107 ILE A CA 1
ATOM 856 C C . ILE A 1 107 ? -3.810 0.435 7.849 1.00 92.44 107 ILE A C 1
ATOM 858 O O . ILE A 1 107 ? -3.991 0.137 6.668 1.00 92.44 107 ILE A O 1
ATOM 862 N N . PRO A 1 108 ? -4.078 1.683 8.304 1.00 92.12 108 PRO A N 1
ATOM 863 C CA . PRO A 1 108 ? -4.597 2.738 7.432 1.00 92.12 108 PRO A CA 1
ATOM 864 C C . PRO A 1 108 ? -3.771 2.958 6.161 1.00 92.12 108 PRO A C 1
ATOM 866 O O . PRO A 1 108 ? -4.338 3.149 5.090 1.00 92.12 108 PRO A O 1
ATOM 869 N N . LYS A 1 109 ? -2.437 2.920 6.261 1.00 91.19 109 LYS A N 1
ATOM 870 C CA . LYS A 1 109 ? -1.556 3.163 5.117 1.00 91.19 109 LYS A CA 1
ATOM 871 C C . LYS A 1 109 ? -1.570 2.035 4.096 1.00 91.19 109 LYS A C 1
ATOM 873 O O . LYS A 1 109 ? -1.564 2.317 2.902 1.00 91.19 109 LYS A O 1
ATOM 878 N N . TYR A 1 110 ? -1.617 0.780 4.538 1.00 92.94 110 TYR A N 1
ATOM 879 C CA . TYR A 1 110 ? -1.777 -0.338 3.609 1.00 92.94 110 TYR A CA 1
ATOM 880 C C . TYR A 1 110 ? -3.155 -0.345 2.944 1.00 92.94 110 TYR A C 1
ATOM 882 O O . TYR A 1 110 ? -3.245 -0.684 1.769 1.00 92.94 110 TYR A O 1
ATOM 890 N N . LEU A 1 111 ? -4.205 0.076 3.654 1.00 93.94 111 LEU A N 1
ATOM 891 C CA . LEU A 1 111 ? -5.545 0.231 3.083 1.00 93.94 111 LEU A CA 1
ATOM 892 C C . LEU A 1 111 ? -5.604 1.345 2.029 1.00 93.94 111 LEU A C 1
ATOM 894 O O . LEU A 1 111 ? -6.125 1.116 0.944 1.00 93.94 111 LEU A O 1
ATOM 898 N N . GLU A 1 112 ? -5.017 2.512 2.315 1.00 92.38 112 GLU A N 1
ATOM 899 C CA . GLU A 1 112 ? -4.899 3.630 1.363 1.00 92.38 112 GLU A CA 1
ATOM 900 C C . GLU A 1 112 ? -4.118 3.200 0.109 1.00 92.38 112 GLU A C 1
ATOM 902 O O . GLU A 1 112 ? -4.593 3.372 -1.011 1.00 92.38 112 GLU A O 1
ATOM 907 N N . LEU A 1 113 ? -2.969 2.539 0.290 1.00 92.88 113 LEU A N 1
ATOM 908 C CA . LEU A 1 113 ? -2.170 2.026 -0.823 1.00 92.88 113 LEU A CA 1
ATOM 909 C C . LEU A 1 113 ? -2.910 0.956 -1.637 1.00 92.88 113 LEU A C 1
ATOM 911 O O . LEU A 1 113 ? -2.747 0.883 -2.853 1.00 92.88 113 LEU A O 1
ATOM 915 N N . LYS A 1 114 ? -3.699 0.100 -0.981 1.00 94.44 114 LYS A N 1
ATOM 916 C CA . LYS A 1 114 ? -4.505 -0.910 -1.668 1.00 94.44 114 LYS A CA 1
ATOM 917 C C . LYS A 1 114 ? -5.543 -0.246 -2.576 1.00 94.44 114 LYS A C 1
ATOM 919 O O . LYS A 1 114 ? -5.584 -0.595 -3.750 1.00 94.44 114 LYS A O 1
ATOM 924 N N . GLU A 1 115 ? -6.299 0.727 -2.061 1.00 93.88 115 GLU A N 1
ATOM 925 C CA . GLU A 1 115 ? -7.311 1.477 -2.826 1.00 93.88 115 GLU A CA 1
ATOM 926 C C . GLU A 1 115 ? -6.678 2.179 -4.043 1.00 93.88 115 GLU A C 1
ATOM 928 O O . GLU A 1 115 ? -7.147 2.019 -5.167 1.00 93.88 115 GLU A O 1
ATOM 933 N N . GLU A 1 116 ? -5.535 2.853 -3.862 1.00 92.12 116 GLU A N 1
ATOM 934 C CA . GLU A 1 116 ? -4.814 3.510 -4.964 1.00 92.12 116 GLU A CA 1
ATOM 935 C C . GLU A 1 116 ? -4.342 2.524 -6.050 1.00 92.12 116 GLU A C 1
ATOM 937 O O . GLU A 1 116 ? -4.397 2.824 -7.245 1.00 92.12 116 GLU A O 1
ATOM 942 N N . LEU A 1 117 ? -3.856 1.342 -5.656 1.00 92.12 117 LEU A N 1
ATOM 943 C CA . LEU A 1 117 ? -3.398 0.317 -6.598 1.00 92.12 117 LEU A CA 1
ATOM 944 C C . LEU A 1 117 ? -4.558 -0.366 -7.326 1.00 92.12 117 LEU A C 1
ATOM 946 O O . LEU A 1 117 ? -4.411 -0.702 -8.502 1.00 92.12 117 LEU A O 1
ATOM 950 N N . GLU A 1 118 ? -5.690 -0.566 -6.652 1.00 93.88 118 GLU A N 1
ATOM 951 C CA . GLU A 1 118 ? -6.927 -1.055 -7.267 1.00 93.88 118 GLU A CA 1
ATOM 952 C C . GLU A 1 118 ? -7.423 -0.070 -8.324 1.00 93.88 118 GLU A C 1
ATOM 954 O O . GLU A 1 118 ? -7.654 -0.477 -9.463 1.00 93.88 118 GLU A O 1
ATOM 959 N N . ASP A 1 119 ? -7.477 1.223 -7.999 1.00 93.12 119 ASP A N 1
ATOM 960 C CA . ASP A 1 119 ? -7.874 2.275 -8.936 1.00 93.12 119 ASP A CA 1
ATOM 961 C C . ASP A 1 119 ? -6.971 2.306 -10.177 1.00 93.12 119 ASP A C 1
ATOM 963 O O . ASP A 1 119 ? -7.463 2.303 -11.310 1.00 93.12 119 ASP A O 1
ATOM 967 N N . LYS A 1 120 ? -5.642 2.267 -9.990 1.00 91.00 120 LYS A N 1
ATOM 968 C CA . LYS A 1 120 ? -4.684 2.209 -11.110 1.00 91.00 120 LYS A CA 1
ATOM 969 C C . LYS A 1 120 ? -4.876 0.955 -11.957 1.00 91.00 120 LYS A C 1
ATOM 971 O O . LYS A 1 120 ? -4.901 1.036 -13.183 1.00 91.00 120 LYS A O 1
ATOM 976 N N . LYS A 1 121 ? -5.045 -0.203 -11.315 1.00 91.00 121 LYS A N 1
ATOM 977 C CA . LYS A 1 121 ? -5.267 -1.477 -12.005 1.00 91.00 121 LYS A CA 1
ATOM 978 C C . LYS A 1 121 ? -6.573 -1.469 -12.802 1.00 91.00 121 LYS A C 1
ATOM 980 O O . LYS A 1 121 ? -6.590 -1.993 -13.910 1.00 91.00 121 LYS A O 1
ATOM 985 N N . HIS A 1 122 ? -7.646 -0.891 -12.263 1.00 90.56 122 HIS A N 1
ATOM 986 C CA . HIS A 1 122 ? -8.945 -0.803 -12.933 1.00 90.56 122 HIS A CA 1
ATOM 987 C C . HIS A 1 122 ? -8.963 0.206 -14.084 1.00 90.56 122 HIS A C 1
ATOM 989 O O . HIS A 1 122 ? -9.674 -0.008 -15.064 1.00 90.56 122 HIS A O 1
ATOM 995 N N . ALA A 1 123 ? -8.189 1.288 -13.985 1.00 91.19 123 ALA A N 1
ATOM 996 C CA . ALA A 1 123 ? -8.027 2.256 -15.067 1.00 91.19 123 ALA A CA 1
ATOM 997 C C . ALA A 1 123 ? -7.145 1.731 -16.216 1.00 91.19 123 ALA A C 1
ATOM 999 O O . ALA A 1 123 ? -7.248 2.214 -17.345 1.00 91.19 123 ALA A O 1
ATOM 1000 N N . ALA A 1 124 ? -6.278 0.759 -15.935 1.00 88.25 124 ALA A N 1
ATOM 1001 C CA . ALA A 1 124 ? -5.338 0.199 -16.892 1.00 88.25 124 ALA A CA 1
ATOM 1002 C C . ALA A 1 124 ? -5.944 -0.905 -17.770 1.00 88.25 124 ALA A C 1
ATOM 1004 O O . ALA A 1 124 ? -6.826 -1.662 -17.368 1.00 88.25 124 ALA A O 1
ATOM 1005 N N . VAL A 1 125 ? -5.396 -1.045 -18.978 1.00 89.38 125 VAL A N 1
ATOM 1006 C CA . VAL A 1 125 ? -5.662 -2.190 -19.860 1.00 89.38 125 VAL A CA 1
ATOM 1007 C C . VAL A 1 125 ? -4.622 -3.275 -19.581 1.00 89.38 125 VAL A C 1
ATOM 1009 O O . VAL A 1 125 ? -3.464 -2.964 -19.324 1.00 89.38 125 VAL A O 1
ATOM 1012 N N . GLU A 1 126 ? -4.982 -4.556 -19.693 1.00 83.81 126 GLU A N 1
ATOM 1013 C CA . GLU A 1 126 ? -4.048 -5.667 -19.419 1.00 83.81 126 GLU A CA 1
ATOM 1014 C C . GLU A 1 126 ? -2.788 -5.668 -20.303 1.00 83.81 126 GLU A C 1
ATOM 1016 O O . GLU A 1 126 ? -1.761 -6.235 -19.934 1.00 83.81 126 GLU A O 1
ATOM 1021 N N . SER A 1 127 ? -2.855 -5.028 -21.473 1.00 82.56 127 SER A N 1
ATOM 1022 C CA . SER A 1 127 ? -1.723 -4.858 -22.387 1.00 82.56 127 SER A CA 1
ATOM 1023 C C . SER A 1 127 ? -0.748 -3.753 -21.972 1.00 82.56 127 SER A C 1
ATOM 1025 O O . SER A 1 127 ? 0.286 -3.592 -22.621 1.00 82.56 127 SER A O 1
ATOM 1027 N N . ASP A 1 128 ? -1.081 -2.960 -20.952 1.00 85.38 128 ASP A N 1
ATOM 1028 C CA . ASP A 1 128 ? -0.213 -1.909 -20.432 1.00 85.38 128 ASP A CA 1
ATOM 1029 C C . ASP A 1 128 ? 1.090 -2.512 -19.879 1.00 85.38 128 ASP A C 1
ATOM 1031 O O . ASP A 1 128 ? 1.111 -3.569 -19.241 1.00 85.38 128 ASP A O 1
ATOM 1035 N N . ALA A 1 129 ? 2.205 -1.829 -20.130 1.00 84.56 129 ALA A N 1
ATOM 1036 C CA . ALA A 1 129 ? 3.523 -2.235 -19.673 1.00 84.56 129 ALA A CA 1
ATOM 1037 C C . ALA A 1 129 ? 3.622 -2.339 -18.139 1.00 84.56 129 ALA A C 1
ATOM 1039 O O . ALA A 1 129 ? 4.380 -3.187 -17.653 1.00 84.56 129 ALA A O 1
ATOM 1040 N N . LEU A 1 130 ? 2.861 -1.519 -17.405 1.00 85.25 130 LEU A N 1
ATOM 1041 C CA . LEU A 1 130 ? 2.831 -1.465 -15.942 1.00 85.25 130 LEU A CA 1
ATOM 1042 C C . LEU A 1 130 ? 1.744 -2.343 -15.313 1.00 85.25 130 LEU A C 1
ATOM 1044 O O . LEU A 1 130 ? 1.798 -2.607 -14.112 1.00 85.25 130 LEU A O 1
ATOM 1048 N N . TYR A 1 131 ? 0.801 -2.881 -16.090 1.00 85.69 131 TYR A N 1
ATOM 1049 C CA . TYR A 1 131 ? -0.279 -3.711 -15.546 1.00 85.69 131 TYR A CA 1
ATOM 1050 C C . TYR A 1 131 ? 0.206 -4.902 -14.695 1.00 85.69 131 TYR A C 1
ATOM 1052 O O . TYR A 1 131 ? -0.276 -5.079 -13.566 1.00 85.69 131 TYR A O 1
ATOM 1060 N N . PRO A 1 132 ? 1.214 -5.688 -15.134 1.00 87.00 132 PRO A N 1
ATOM 1061 C CA . PRO A 1 132 ? 1.772 -6.756 -14.304 1.00 87.00 132 PRO A CA 1
ATOM 1062 C C . PRO A 1 132 ? 2.398 -6.237 -13.003 1.00 87.00 132 PRO A C 1
ATOM 1064 O O . PRO A 1 132 ? 2.411 -6.948 -11.996 1.00 87.00 132 PRO A O 1
ATOM 1067 N N . MET A 1 133 ? 2.909 -5.0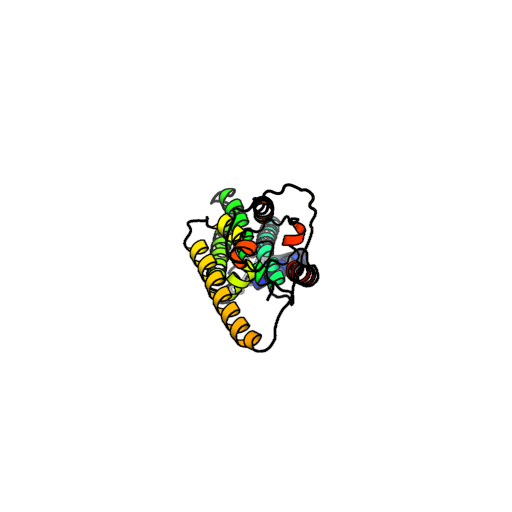02 -13.019 1.00 85.56 133 MET A N 1
ATOM 1068 C CA . MET A 1 133 ? 3.524 -4.361 -11.865 1.00 85.56 133 MET A CA 1
ATOM 1069 C C . MET A 1 133 ? 2.475 -4.010 -10.812 1.00 85.56 133 MET A C 1
ATOM 1071 O O . MET A 1 133 ? 2.618 -4.446 -9.672 1.00 85.56 133 MET A O 1
ATOM 1075 N N . TRP A 1 134 ? 1.381 -3.336 -11.184 1.00 87.25 134 TRP A N 1
ATOM 1076 C CA . TRP A 1 134 ? 0.292 -3.035 -10.245 1.00 87.25 134 TRP A CA 1
ATOM 1077 C C . TRP A 1 134 ? -0.323 -4.302 -9.649 1.00 87.25 134 TRP A C 1
ATOM 1079 O O . TRP A 1 134 ? -0.563 -4.356 -8.445 1.00 87.25 134 TRP A O 1
ATOM 1089 N N . CYS A 1 135 ? -0.479 -5.370 -10.440 1.00 87.69 135 CYS A N 1
ATOM 1090 C CA . CYS A 1 135 ? -0.934 -6.664 -9.924 1.00 87.69 135 CYS A CA 1
ATOM 1091 C C . CYS A 1 135 ? 0.017 -7.241 -8.859 1.00 87.69 135 CYS A C 1
ATOM 1093 O O . CYS A 1 135 ? -0.430 -7.749 -7.829 1.00 87.69 135 CYS A O 1
ATOM 1095 N N . ALA A 1 136 ? 1.331 -7.167 -9.091 1.00 88.94 136 ALA A N 1
ATOM 1096 C CA . ALA A 1 136 ? 2.332 -7.637 -8.136 1.00 88.94 136 ALA A CA 1
ATOM 1097 C C . ALA A 1 136 ? 2.407 -6.754 -6.877 1.00 88.94 136 ALA A C 1
ATOM 1099 O O . ALA A 1 136 ? 2.555 -7.282 -5.772 1.00 88.94 136 ALA A O 1
ATOM 1100 N N . MET A 1 137 ? 2.287 -5.432 -7.043 1.00 88.94 137 MET A N 1
ATOM 1101 C CA . MET A 1 137 ? 2.214 -4.441 -5.964 1.00 88.94 137 MET A CA 1
ATOM 1102 C C . MET A 1 137 ? 1.014 -4.706 -5.063 1.00 88.94 137 MET A C 1
ATOM 1104 O O . MET A 1 137 ? 1.188 -4.882 -3.861 1.00 88.94 137 MET A O 1
ATOM 1108 N N . LEU A 1 138 ? -0.171 -4.852 -5.653 1.00 90.69 138 LEU A N 1
ATOM 1109 C CA . LEU A 1 138 ? -1.415 -5.115 -4.941 1.00 90.69 138 LEU A CA 1
ATOM 1110 C C . LEU A 1 138 ? -1.346 -6.419 -4.143 1.00 90.69 138 LEU A C 1
ATOM 1112 O O . LEU A 1 138 ? -1.546 -6.399 -2.934 1.00 90.69 138 LEU A O 1
ATOM 1116 N N . LYS A 1 139 ? -0.919 -7.522 -4.773 1.00 91.12 139 LYS A N 1
ATOM 1117 C CA . LYS A 1 139 ? -0.746 -8.815 -4.088 1.00 91.12 139 LYS A CA 1
ATOM 1118 C C . LYS A 1 139 ? 0.191 -8.720 -2.879 1.00 91.12 139 LYS A C 1
ATOM 1120 O O . LYS A 1 139 ? 0.042 -9.446 -1.897 1.00 91.12 139 LYS A O 1
ATOM 1125 N N . ARG A 1 140 ? 1.218 -7.868 -2.957 1.00 88.44 140 ARG A N 1
ATOM 1126 C CA . ARG A 1 140 ? 2.166 -7.668 -1.858 1.00 88.44 140 ARG A CA 1
ATOM 1127 C C . ARG A 1 140 ? 1.575 -6.798 -0.753 1.00 88.44 140 ARG A C 1
ATOM 1129 O O . ARG A 1 140 ? 1.765 -7.135 0.411 1.00 88.44 140 ARG A O 1
ATOM 1136 N N . THR A 1 141 ? 0.882 -5.722 -1.116 1.00 91.50 141 THR A N 1
ATOM 1137 C CA . THR A 1 141 ? 0.155 -4.859 -0.179 1.00 91.50 141 THR A CA 1
ATOM 1138 C C . THR A 1 141 ? -0.877 -5.663 0.600 1.00 91.50 141 THR A C 1
ATOM 1140 O O . THR A 1 141 ? -0.897 -5.572 1.820 1.00 91.50 141 THR A O 1
ATOM 1143 N N . GLU A 1 142 ? -1.653 -6.515 -0.072 1.00 93.62 142 GLU A N 1
ATOM 1144 C CA . GLU A 1 142 ? -2.616 -7.418 0.567 1.00 93.62 142 GLU A CA 1
ATOM 1145 C C . GLU A 1 142 ? -1.937 -8.355 1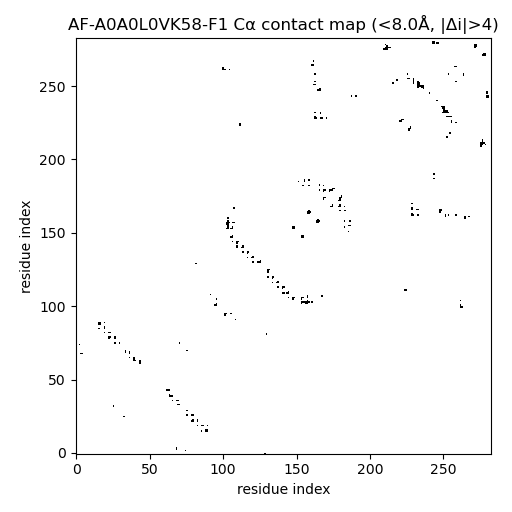.558 1.00 93.62 142 GLU A C 1
ATOM 1147 O O . GLU A 1 142 ? -2.327 -8.402 2.715 1.00 93.62 142 GLU A O 1
ATOM 1152 N N . LYS A 1 143 ? -0.843 -9.010 1.156 1.00 92.25 143 LYS A N 1
ATOM 1153 C CA . LYS A 1 143 ? -0.091 -9.877 2.067 1.00 92.25 143 LYS A CA 1
ATOM 1154 C C . LYS A 1 143 ? 0.350 -9.144 3.344 1.00 92.25 143 LYS A C 1
ATOM 1156 O O . LYS A 1 143 ? 0.251 -9.700 4.433 1.00 92.25 143 LYS A O 1
ATOM 1161 N N . TYR A 1 144 ? 0.887 -7.931 3.221 1.00 89.81 144 TYR A N 1
ATOM 1162 C CA . TYR A 1 144 ? 1.328 -7.168 4.392 1.00 89.81 144 TYR A CA 1
ATOM 1163 C C . TYR A 1 144 ? 0.167 -6.620 5.215 1.00 89.81 144 TYR A C 1
ATOM 1165 O O . TYR A 1 144 ? 0.285 -6.522 6.435 1.00 89.81 144 TYR A O 1
ATOM 1173 N N . LEU A 1 145 ? -0.949 -6.292 4.568 1.00 92.62 145 LEU A N 1
ATOM 1174 C CA . LEU A 1 145 ? -2.183 -5.942 5.250 1.00 92.62 145 LEU A CA 1
ATOM 1175 C C . LEU A 1 145 ? -2.702 -7.132 6.066 1.00 92.62 145 LEU A C 1
ATOM 1177 O O . LEU A 1 145 ? -3.032 -6.940 7.230 1.00 92.62 145 LEU A O 1
ATOM 1181 N N . ASP A 1 146 ? -2.692 -8.347 5.514 1.00 92.69 146 ASP A N 1
ATOM 1182 C CA . ASP A 1 146 ? -3.086 -9.571 6.221 1.00 92.69 146 ASP A CA 1
ATOM 1183 C C . ASP A 1 146 ? -2.179 -9.828 7.433 1.00 92.69 146 ASP A C 1
ATOM 1185 O O . ASP A 1 146 ? -2.660 -10.101 8.533 1.00 92.69 146 ASP A O 1
ATOM 1189 N N . GLU A 1 147 ? -0.858 -9.686 7.265 1.00 91.25 147 GLU A N 1
ATOM 1190 C CA . GLU A 1 147 ? 0.110 -9.793 8.366 1.00 91.25 147 GLU A CA 1
ATOM 1191 C C . GLU A 1 147 ? -0.131 -8.721 9.445 1.00 91.25 147 GLU A C 1
ATOM 1193 O O . GLU A 1 147 ? -0.084 -9.021 10.641 1.00 91.25 147 GLU A O 1
ATOM 1198 N N . ALA A 1 148 ? -0.430 -7.479 9.048 1.00 91.31 148 ALA A N 1
ATOM 1199 C CA . ALA A 1 148 ? -0.734 -6.393 9.976 1.00 91.31 148 ALA A CA 1
ATOM 1200 C C . ALA A 1 148 ? -2.057 -6.627 10.718 1.00 91.31 148 ALA A C 1
ATOM 1202 O O . ALA A 1 148 ? -2.126 -6.432 11.931 1.00 91.31 148 ALA A O 1
ATOM 1203 N N . MET A 1 149 ? -3.084 -7.104 10.012 1.00 92.50 149 MET A N 1
ATOM 1204 C CA . MET A 1 149 ? -4.369 -7.486 10.589 1.00 92.50 149 MET A CA 1
ATOM 1205 C C . MET A 1 149 ? -4.233 -8.710 11.496 1.00 92.50 149 MET A C 1
ATOM 1207 O O . MET A 1 149 ? -4.956 -8.815 12.477 1.00 92.50 149 MET A O 1
ATOM 1211 N N . ALA A 1 150 ? -3.288 -9.620 11.272 1.00 91.94 150 ALA A N 1
ATOM 1212 C CA . ALA A 1 150 ? -3.016 -10.714 12.206 1.00 91.94 150 ALA A CA 1
ATOM 1213 C C . ALA A 1 150 ? -2.354 -10.246 13.521 1.00 91.94 150 ALA A C 1
ATOM 1215 O O . ALA A 1 150 ? -2.324 -10.999 14.493 1.00 91.94 150 ALA A O 1
ATOM 1216 N N . CYS A 1 151 ? -1.840 -9.013 13.585 1.00 91.56 151 CYS A N 1
ATOM 1217 C CA . CYS A 1 151 ? -1.155 -8.479 14.757 1.00 91.56 151 CYS A CA 1
ATOM 1218 C C . CYS A 1 151 ? -2.093 -7.668 15.664 1.00 91.56 151 CYS A C 1
ATOM 1220 O O . CYS A 1 151 ? -2.414 -6.510 15.388 1.00 91.56 151 CYS A O 1
ATOM 1222 N N . ASP A 1 152 ? -2.451 -8.237 16.816 1.00 93.38 152 ASP A N 1
ATOM 1223 C CA . ASP A 1 152 ? -3.340 -7.586 17.788 1.00 93.38 152 ASP A CA 1
ATOM 1224 C C . ASP A 1 152 ? -2.791 -6.244 18.296 1.00 93.38 152 ASP A C 1
ATOM 1226 O O . ASP A 1 152 ? -3.548 -5.297 18.486 1.00 93.38 152 ASP A O 1
ATOM 1230 N N . SER A 1 153 ? -1.470 -6.113 18.470 1.00 91.75 153 SER A N 1
ATOM 1231 C CA . SER A 1 153 ? -0.857 -4.848 18.905 1.00 91.75 153 SER A CA 1
ATOM 1232 C C . SER A 1 153 ? -1.049 -3.722 17.889 1.00 91.75 153 SER A C 1
ATOM 1234 O O . SER A 1 153 ? -1.269 -2.580 18.290 1.00 91.75 153 SER A O 1
ATOM 1236 N N . LEU A 1 154 ? -0.991 -4.031 16.590 1.00 91.69 154 LEU A N 1
ATOM 1237 C CA . LEU A 1 154 ? -1.234 -3.047 15.535 1.00 91.69 154 LEU A CA 1
ATOM 1238 C C . LEU A 1 154 ? -2.713 -2.679 15.463 1.00 91.69 154 LEU A C 1
ATOM 1240 O O . LEU A 1 154 ? -3.034 -1.494 15.422 1.00 91.69 154 LEU A O 1
ATOM 1244 N N . ILE A 1 155 ? -3.607 -3.668 15.551 1.00 93.12 155 ILE A N 1
ATOM 1245 C CA . ILE A 1 155 ? -5.052 -3.419 15.623 1.00 93.12 155 ILE A CA 1
ATOM 1246 C C . ILE A 1 155 ? -5.380 -2.505 16.805 1.00 93.12 155 ILE A C 1
ATOM 1248 O O . ILE A 1 155 ? -6.040 -1.485 16.627 1.00 93.12 155 ILE A O 1
ATOM 1252 N N . LEU A 1 156 ? -4.894 -2.829 18.005 1.00 91.94 156 LEU A N 1
ATOM 1253 C CA . LEU A 1 156 ? -5.139 -2.029 19.205 1.00 91.94 156 LEU A CA 1
ATOM 1254 C C . LEU A 1 156 ? -4.566 -0.615 19.067 1.00 91.94 156 LEU A C 1
ATOM 1256 O O . LEU A 1 156 ? -5.247 0.349 19.414 1.00 91.94 156 LEU A O 1
ATOM 1260 N N . ALA A 1 157 ? -3.356 -0.466 18.520 1.00 91.38 157 ALA A N 1
ATOM 1261 C CA . ALA A 1 157 ? -2.768 0.848 18.268 1.00 91.38 157 ALA A CA 1
ATOM 1262 C C . ALA A 1 157 ? -3.647 1.695 17.332 1.00 91.38 157 ALA A C 1
ATOM 1264 O O . ALA A 1 157 ? -3.881 2.873 17.606 1.00 91.38 157 ALA A O 1
ATOM 1265 N N . THR A 1 158 ? -4.178 1.096 16.263 1.00 92.31 158 THR A N 1
ATOM 1266 C CA . THR A 1 158 ? -5.105 1.763 15.341 1.00 92.31 158 THR A CA 1
ATOM 1267 C C . THR A 1 158 ? -6.451 2.075 16.008 1.00 92.31 158 THR A C 1
ATOM 1269 O O . THR A 1 158 ? -6.963 3.181 15.847 1.00 92.31 158 THR A O 1
ATOM 1272 N N . LEU A 1 159 ? -7.013 1.169 16.813 1.00 91.25 159 LEU A N 1
ATOM 1273 C CA . LEU A 1 159 ? -8.304 1.367 17.493 1.00 91.25 159 LEU A CA 1
ATOM 1274 C C . LEU A 1 159 ? -8.263 2.464 18.566 1.00 91.25 159 LEU A C 1
ATOM 1276 O O . LEU A 1 159 ? -9.246 3.177 18.760 1.00 91.25 159 LEU A O 1
ATOM 1280 N N . VAL A 1 160 ? -7.135 2.627 19.257 1.00 88.38 160 VAL A N 1
ATOM 1281 C CA . VAL A 1 160 ? -6.959 3.667 20.288 1.00 88.38 160 VAL A CA 1
ATOM 1282 C C . VAL A 1 160 ? -6.599 5.028 19.667 1.00 88.38 160 VAL A C 1
ATOM 1284 O O . VAL A 1 160 ? -6.620 6.061 20.340 1.00 88.38 160 VAL A O 1
ATOM 1287 N N . HIS A 1 161 ? -6.310 5.072 18.365 1.00 87.94 161 HIS A N 1
ATOM 1288 C CA . HIS A 1 161 ? -6.062 6.320 17.658 1.00 87.94 161 HIS A CA 1
ATOM 1289 C C . HIS A 1 161 ? -7.365 7.132 17.516 1.00 87.94 161 HIS A C 1
ATOM 1291 O O . HIS A 1 161 ? -8.301 6.646 16.875 1.00 87.94 161 HIS A O 1
ATOM 1297 N N . PRO A 1 162 ? -7.432 8.389 18.005 1.00 83.38 162 PRO A N 1
ATOM 1298 C CA . PRO A 1 162 ? -8.672 9.178 18.044 1.00 83.38 162 PRO A CA 1
ATOM 1299 C C . PRO A 1 162 ? -9.359 9.340 16.682 1.00 83.38 162 PRO A C 1
ATOM 1301 O O . PRO A 1 162 ? -10.584 9.301 16.592 1.00 83.38 162 PRO A O 1
ATOM 1304 N N . CYS A 1 163 ? -8.575 9.477 15.610 1.00 82.75 163 CYS A N 1
ATOM 1305 C CA . CYS A 1 163 ? -9.119 9.632 14.263 1.00 82.75 163 CYS A CA 1
ATOM 1306 C C . CYS A 1 163 ? -9.695 8.335 13.672 1.00 82.75 163 CYS A C 1
ATOM 1308 O O . CYS A 1 163 ? -10.681 8.423 12.947 1.00 82.75 163 CYS A O 1
ATOM 1310 N N . PHE A 1 164 ? -9.098 7.168 13.959 1.00 86.31 164 PHE A N 1
ATOM 1311 C CA . PHE A 1 164 ? -9.406 5.904 13.272 1.00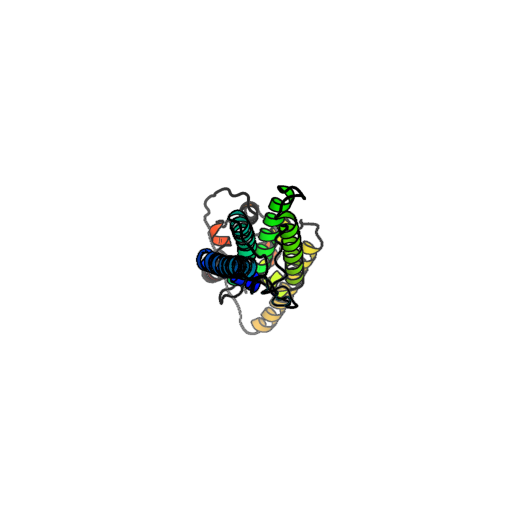 86.31 164 PHE A CA 1
ATOM 1312 C C . PHE A 1 164 ? -10.488 5.106 13.986 1.00 86.31 164 PHE A C 1
ATOM 1314 O O . PHE A 1 164 ? -11.545 4.884 13.408 1.00 86.31 164 PHE A O 1
ATOM 1321 N N . ARG A 1 165 ? -10.229 4.691 15.234 1.00 88.31 165 ARG A N 1
ATOM 1322 C CA . ARG A 1 165 ? -11.159 3.911 16.068 1.00 88.31 165 ARG A CA 1
ATOM 1323 C C . ARG A 1 165 ? -11.781 2.734 15.302 1.00 88.31 165 ARG A C 1
ATOM 1325 O O . ARG A 1 165 ? -11.189 2.204 14.365 1.00 88.31 165 ARG A O 1
ATOM 1332 N N . LEU A 1 166 ? -12.978 2.314 15.708 1.00 88.19 166 LEU A N 1
ATOM 1333 C CA . LEU A 1 166 ? -13.773 1.355 14.944 1.00 88.19 166 LEU A CA 1
ATOM 1334 C C . LEU A 1 166 ? -14.299 1.942 13.628 1.00 88.19 166 LEU A C 1
ATOM 1336 O O . LEU A 1 166 ? -14.579 1.175 12.713 1.00 88.19 166 LEU A O 1
ATOM 1340 N N . SER A 1 167 ? -14.395 3.271 13.493 1.00 86.25 167 SER A N 1
ATOM 1341 C CA . SER A 1 167 ? -14.959 3.897 12.292 1.00 86.25 167 SER A CA 1
ATOM 1342 C C . SER A 1 167 ? -14.140 3.616 11.031 1.00 86.25 167 SER A C 1
ATOM 1344 O O . SER A 1 167 ? -14.730 3.459 9.964 1.00 86.25 167 SER A O 1
ATOM 1346 N N . LEU A 1 168 ? -12.815 3.459 11.143 1.00 89.81 168 LEU A N 1
ATOM 1347 C CA . LEU A 1 168 ? -11.972 2.976 10.043 1.00 89.81 168 LEU A CA 1
ATOM 1348 C C . LEU A 1 168 ? -12.396 1.579 9.575 1.00 89.81 168 LEU A C 1
ATOM 1350 O O . LEU A 1 168 ? -12.591 1.360 8.383 1.00 89.81 168 LEU A O 1
ATOM 1354 N N . PHE A 1 169 ? -12.555 0.641 10.508 1.00 90.69 169 PHE A N 1
ATOM 1355 C CA . PHE A 1 169 ? -12.902 -0.742 10.188 1.00 90.69 169 PHE A CA 1
ATOM 1356 C C . PHE A 1 169 ? -14.332 -0.849 9.652 1.00 90.69 169 PHE A C 1
ATOM 1358 O O . PHE A 1 169 ? -14.561 -1.538 8.663 1.00 90.69 169 PHE A O 1
ATOM 1365 N N . THR A 1 170 ? -15.272 -0.080 10.209 1.00 90.00 170 THR A N 1
ATOM 1366 C CA . THR A 1 170 ? -16.634 0.035 9.670 1.00 90.00 170 THR A CA 1
ATOM 1367 C C . THR A 1 170 ? -16.642 0.570 8.240 1.00 90.00 170 THR A C 1
ATOM 1369 O O . THR A 1 170 ? -17.405 0.079 7.415 1.00 90.00 170 THR A O 1
ATOM 1372 N N . LEU A 1 171 ? -15.814 1.574 7.935 1.00 88.88 171 LEU A N 1
ATOM 1373 C CA . LEU A 1 171 ? -15.744 2.173 6.600 1.00 88.88 171 LEU A CA 1
ATOM 1374 C C . LEU A 1 171 ? -15.187 1.202 5.553 1.00 88.88 171 LEU A C 1
ATOM 1376 O O . LEU A 1 171 ? -15.609 1.249 4.400 1.00 88.88 171 LEU A O 1
ATOM 1380 N N . VAL A 1 172 ? -14.211 0.382 5.942 1.00 89.69 172 VAL A N 1
ATOM 1381 C CA . VAL A 1 172 ? -13.419 -0.431 5.011 1.00 89.69 172 VAL A CA 1
ATOM 1382 C C . VAL A 1 172 ? -13.978 -1.840 4.854 1.00 89.69 172 VAL A C 1
ATOM 1384 O O . VAL A 1 172 ? -14.099 -2.313 3.729 1.00 89.69 172 VAL A O 1
ATOM 1387 N N . PHE A 1 173 ? -14.332 -2.500 5.956 1.00 89.81 173 PHE A N 1
ATOM 1388 C CA . PHE A 1 173 ? -14.813 -3.885 5.950 1.00 89.81 173 PHE A CA 1
ATOM 1389 C C . PHE A 1 173 ? -16.340 -3.971 6.054 1.00 89.81 173 PHE A C 1
ATOM 1391 O O . PHE A 1 173 ? -16.944 -4.946 5.619 1.00 89.81 173 PHE A O 1
ATOM 1398 N N . GLY A 1 174 ? -16.983 -2.924 6.576 1.00 89.06 174 GLY A N 1
ATOM 1399 C CA . GLY A 1 174 ? -18.406 -2.931 6.900 1.00 89.06 174 GLY A CA 1
ATOM 1400 C C . GLY A 1 174 ? -18.656 -3.331 8.353 1.00 89.06 174 GLY A C 1
ATOM 1401 O O . GLY A 1 174 ? -17.828 -3.967 9.001 1.00 89.06 174 GLY A O 1
ATOM 1402 N N . GLN A 1 175 ? -19.803 -2.914 8.886 1.00 87.31 175 GLN A N 1
ATOM 1403 C CA . GLN A 1 175 ? -20.161 -3.162 10.285 1.00 87.31 175 GLN A CA 1
ATOM 1404 C C . GLN A 1 175 ? -20.465 -4.640 10.573 1.00 87.31 175 GLN A C 1
ATOM 1406 O O . GLN A 1 175 ? -20.215 -5.092 11.680 1.00 87.31 175 GLN A O 1
ATOM 1411 N N . ASP A 1 176 ? -20.962 -5.376 9.580 1.00 88.44 176 ASP A N 1
ATOM 1412 C CA . ASP A 1 176 ? -21.356 -6.786 9.709 1.00 88.44 176 ASP A CA 1
ATOM 1413 C C . ASP A 1 176 ? -20.231 -7.751 9.279 1.00 88.44 176 ASP A C 1
ATOM 1415 O O . ASP A 1 176 ? -20.495 -8.877 8.863 1.00 88.44 176 ASP A O 1
ATOM 1419 N N . SER A 1 177 ? -18.979 -7.281 9.282 1.00 92.19 177 SER A N 1
ATOM 1420 C CA . SER A 1 177 ? -17.818 -8.061 8.844 1.00 92.19 177 SER A CA 1
ATOM 1421 C C . SE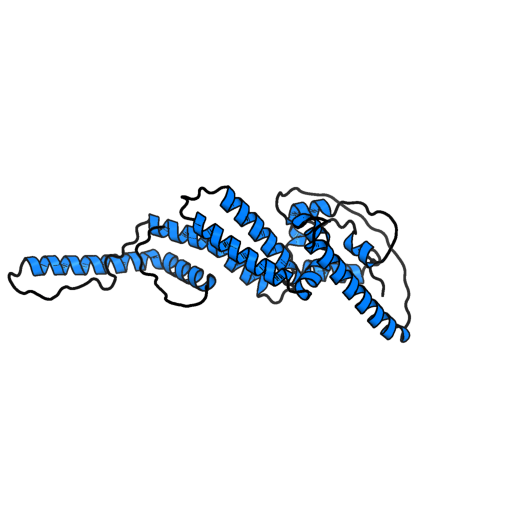R A 1 177 ? -17.147 -8.802 9.998 1.00 92.19 177 SER A C 1
ATOM 1423 O O . SER A 1 177 ? -17.085 -8.300 11.124 1.00 92.19 177 SER A O 1
ATOM 1425 N N . ASP A 1 178 ? -16.557 -9.960 9.692 1.00 91.75 178 ASP A N 1
ATOM 1426 C CA . ASP A 1 178 ? -15.774 -10.745 10.652 1.00 91.75 178 ASP A CA 1
ATOM 1427 C C . ASP A 1 178 ? -14.582 -9.933 11.199 1.00 91.75 178 ASP A C 1
ATOM 1429 O O . ASP A 1 178 ? -14.214 -10.047 12.372 1.00 91.75 178 ASP A O 1
ATOM 1433 N N . GLU A 1 179 ? -13.978 -9.074 10.369 1.00 91.44 179 GLU A N 1
ATOM 1434 C CA . GLU A 1 179 ? -12.895 -8.177 10.768 1.00 91.44 179 GLU A CA 1
ATOM 1435 C C . GLU A 1 179 ? -13.362 -7.152 11.801 1.00 91.44 179 GLU A C 1
ATOM 1437 O O . GLU A 1 179 ? -12.678 -6.940 12.808 1.00 91.44 179 GLU A O 1
ATOM 1442 N N . TYR A 1 180 ? -14.525 -6.533 11.577 1.00 91.94 180 TYR A N 1
ATOM 1443 C CA . TYR A 1 180 ? -15.105 -5.587 12.525 1.00 91.94 180 TYR A CA 1
ATOM 1444 C C . TYR A 1 180 ? -15.414 -6.267 13.860 1.00 91.94 180 TYR A C 1
ATOM 1446 O O . TYR A 1 180 ? -15.012 -5.760 14.913 1.00 91.94 180 TYR A O 1
ATOM 1454 N N . ASP A 1 181 ? -16.054 -7.436 13.826 1.00 91.50 181 ASP A N 1
ATOM 1455 C CA . ASP A 1 181 ? -16.402 -8.196 15.026 1.00 91.50 181 ASP A CA 1
ATOM 1456 C C . ASP A 1 181 ? -15.163 -8.617 15.816 1.00 91.50 181 ASP A C 1
ATOM 1458 O O . ASP A 1 181 ? -15.126 -8.482 17.047 1.00 91.50 181 ASP A O 1
ATOM 1462 N N . ARG A 1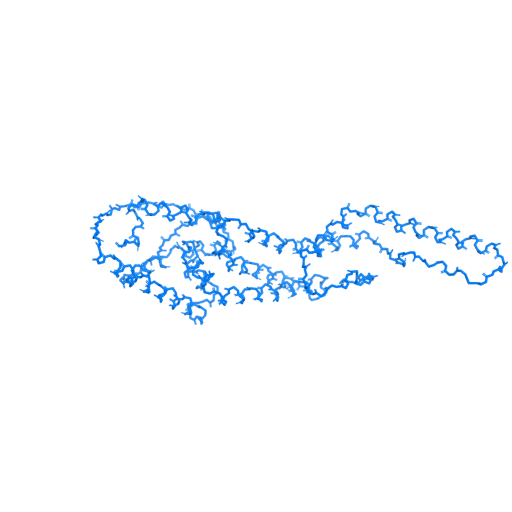 182 ? -14.102 -9.045 15.123 1.00 93.25 182 ARG A N 1
ATOM 1463 C CA . ARG A 1 182 ? -12.811 -9.343 15.748 1.00 93.25 182 ARG A CA 1
ATOM 1464 C C . ARG A 1 182 ? -12.204 -8.102 16.399 1.00 93.25 182 ARG A C 1
ATOM 1466 O O . ARG A 1 182 ? -11.797 -8.173 17.560 1.00 93.25 182 ARG A O 1
ATOM 1473 N N . CYS A 1 183 ? -12.140 -6.975 15.690 1.00 92.00 183 CYS A N 1
ATOM 1474 C CA . CYS A 1 183 ? -11.586 -5.728 16.219 1.00 92.00 183 CYS A CA 1
ATOM 1475 C C . CYS A 1 183 ? -12.363 -5.233 17.449 1.00 92.00 183 CYS A C 1
ATOM 1477 O O . CYS A 1 183 ? -11.751 -4.870 18.456 1.00 92.00 183 CYS A O 1
ATOM 1479 N N . ASN A 1 184 ? -13.697 -5.260 17.393 1.00 90.94 184 ASN A N 1
ATOM 1480 C CA . ASN A 1 184 ? -14.575 -4.848 18.485 1.00 90.94 184 ASN A CA 1
ATOM 1481 C C . ASN A 1 184 ? -14.457 -5.778 19.707 1.00 90.94 184 ASN A C 1
ATOM 1483 O O . ASN A 1 184 ? -14.384 -5.313 20.849 1.00 90.94 184 ASN A O 1
ATOM 1487 N N . SER A 1 185 ? -14.369 -7.090 19.476 1.00 92.38 185 SER A N 1
ATOM 1488 C CA . SER A 1 185 ? -14.156 -8.080 20.539 1.00 92.38 185 SER A CA 1
ATOM 1489 C C . SER A 1 185 ? -12.800 -7.890 21.219 1.00 92.38 185 SER A C 1
ATOM 1491 O O . SER A 1 185 ? -12.729 -7.847 22.448 1.00 92.38 185 SER A O 1
ATOM 1493 N N . LEU A 1 186 ? -11.735 -7.702 20.431 1.00 92.69 186 LEU A N 1
ATOM 1494 C CA . LEU A 1 186 ? -10.370 -7.527 20.928 1.00 92.69 186 LEU A CA 1
ATOM 1495 C C . LEU A 1 186 ? -10.242 -6.289 21.826 1.00 92.69 186 LEU A C 1
ATOM 1497 O O . LEU A 1 186 ? -9.728 -6.385 22.942 1.00 92.69 186 LEU A O 1
ATOM 1501 N N . ILE A 1 187 ? -10.742 -5.130 21.379 1.00 91.50 187 ILE A N 1
ATOM 1502 C CA . ILE A 1 187 ? -10.665 -3.901 22.185 1.00 91.50 187 ILE A CA 1
ATOM 1503 C C . ILE A 1 187 ? -11.522 -3.990 23.448 1.00 91.50 187 ILE A C 1
ATOM 1505 O O . ILE A 1 187 ? -11.109 -3.510 24.503 1.00 91.50 187 ILE A O 1
ATOM 1509 N N . THR A 1 188 ? -12.682 -4.644 23.373 1.00 90.88 188 THR A N 1
ATOM 1510 C CA . THR A 1 188 ? -13.559 -4.840 24.534 1.00 90.88 188 THR A CA 1
ATOM 1511 C C . THR A 1 188 ? -12.897 -5.742 25.577 1.00 90.88 188 THR A C 1
ATOM 1513 O O . THR A 1 188 ? -12.913 -5.419 26.767 1.00 90.88 188 THR A O 1
ATOM 1516 N N . GLN A 1 189 ? -12.262 -6.834 25.141 1.00 91.19 189 GLN A N 1
ATOM 1517 C CA . GLN A 1 189 ? -11.540 -7.754 26.016 1.00 91.19 189 GLN A CA 1
ATOM 1518 C C . GLN A 1 189 ? -10.346 -7.077 26.697 1.00 91.19 189 GLN A C 1
ATOM 1520 O O . GLN A 1 189 ? -10.193 -7.176 27.916 1.00 91.19 189 GLN A O 1
ATOM 1525 N N . GLU A 1 190 ? -9.510 -6.368 25.936 1.00 89.88 190 GLU A N 1
ATOM 1526 C CA . GLU A 1 190 ? -8.340 -5.686 26.495 1.00 89.88 190 GLU A CA 1
ATOM 1527 C C . GLU A 1 190 ? -8.737 -4.533 27.423 1.00 89.88 190 GLU A C 1
ATOM 1529 O O . GLU A 1 190 ? -8.123 -4.350 28.476 1.00 89.88 190 GLU A O 1
ATOM 1534 N N . PHE A 1 191 ? -9.819 -3.812 27.118 1.00 86.44 191 PHE A N 1
ATOM 1535 C CA . PHE A 1 191 ? -10.361 -2.804 28.026 1.00 86.44 191 PHE A CA 1
ATOM 1536 C C . PHE A 1 191 ? -10.830 -3.415 29.353 1.00 86.44 191 PHE A C 1
ATOM 1538 O O . PHE A 1 191 ? -10.487 -2.896 30.416 1.00 86.44 191 PHE A O 1
ATOM 1545 N N . ALA A 1 192 ? -11.569 -4.530 29.315 1.00 86.50 192 ALA A N 1
ATOM 1546 C CA . ALA A 1 192 ? -12.007 -5.233 30.522 1.00 86.50 192 ALA A CA 1
ATOM 1547 C C . ALA A 1 192 ? -10.808 -5.700 31.363 1.00 86.50 192 ALA A C 1
ATOM 1549 O O . ALA A 1 192 ? -10.712 -5.385 32.549 1.00 86.50 192 ALA A O 1
ATOM 1550 N N . ARG A 1 193 ? -9.826 -6.339 30.718 1.00 87.62 193 ARG A N 1
ATOM 1551 C CA . ARG A 1 193 ? -8.578 -6.783 31.351 1.00 87.62 193 ARG A CA 1
ATOM 1552 C C . ARG A 1 193 ? -7.821 -5.629 32.014 1.00 87.62 193 ARG A C 1
ATOM 1554 O O . ARG A 1 193 ? -7.294 -5.777 33.119 1.00 87.62 193 ARG A O 1
ATOM 1561 N N . PHE A 1 194 ? -7.747 -4.479 31.347 1.00 83.56 194 PHE A N 1
ATOM 1562 C CA . PHE A 1 194 ? -7.078 -3.297 31.883 1.00 83.56 194 PHE A CA 1
ATOM 1563 C C . PHE A 1 194 ? -7.848 -2.698 33.065 1.00 83.56 194 PHE A C 1
ATOM 1565 O O . PHE A 1 194 ? -7.243 -2.361 34.084 1.00 83.56 194 PHE A O 1
ATOM 1572 N N . LYS A 1 195 ? -9.181 -2.639 32.975 1.00 80.25 195 LYS A N 1
ATOM 1573 C CA . LYS A 1 195 ? -10.060 -2.182 34.057 1.00 80.25 195 LYS A CA 1
ATOM 1574 C C . LYS A 1 195 ? -9.926 -3.053 35.308 1.00 80.25 195 LYS A C 1
ATOM 1576 O O . LYS A 1 195 ? -9.835 -2.508 36.407 1.00 80.25 195 LYS A O 1
ATOM 1581 N N . ASP A 1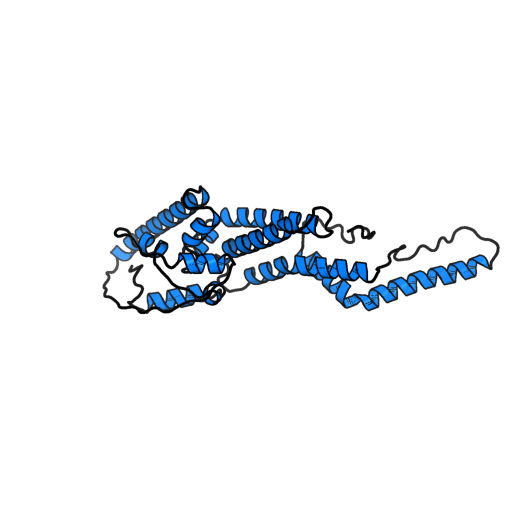 196 ? -9.832 -4.371 35.160 1.00 80.81 196 ASP A N 1
ATOM 1582 C CA . ASP A 1 196 ? -9.629 -5.298 36.281 1.00 80.81 196 ASP A CA 1
ATOM 1583 C C . ASP A 1 196 ? -8.265 -5.093 36.947 1.00 80.81 196 ASP A C 1
ATOM 1585 O O . ASP A 1 196 ? -8.156 -5.025 38.177 1.00 80.81 196 ASP A O 1
ATOM 1589 N N . LYS A 1 197 ? -7.214 -4.912 36.138 1.00 81.75 197 LYS A N 1
ATOM 1590 C CA . LYS A 1 197 ? -5.862 -4.614 36.625 1.00 81.75 197 LYS A CA 1
ATOM 1591 C C . LYS A 1 197 ? -5.820 -3.301 37.408 1.00 81.75 197 LYS A C 1
ATOM 1593 O O . LYS A 1 197 ? -5.207 -3.248 38.474 1.00 81.75 197 LYS A O 1
ATOM 1598 N N . ILE A 1 198 ? -6.492 -2.266 36.907 1.00 74.44 198 ILE A N 1
ATOM 1599 C CA . ILE A 1 198 ? -6.589 -0.972 37.587 1.00 74.44 198 ILE A CA 1
ATOM 1600 C C . ILE A 1 198 ? -7.426 -1.081 38.846 1.00 74.44 198 ILE A C 1
ATOM 1602 O O . ILE A 1 198 ? -6.997 -0.578 39.869 1.00 74.44 198 ILE A O 1
ATOM 1606 N N . THR A 1 199 ? -8.565 -1.766 38.826 1.00 74.56 199 THR A N 1
ATOM 1607 C CA . THR A 1 199 ? -9.416 -1.932 40.016 1.00 74.56 199 THR A CA 1
ATOM 1608 C C . THR A 1 199 ? -8.668 -2.673 41.129 1.00 74.56 199 THR A C 1
ATOM 1610 O O . THR A 1 199 ? -8.735 -2.285 42.294 1.00 74.56 199 THR A O 1
ATOM 1613 N N . THR A 1 200 ? -7.859 -3.669 40.759 1.00 70.69 200 THR A N 1
ATOM 1614 C CA . THR A 1 200 ? -6.971 -4.393 41.681 1.00 70.69 200 THR A CA 1
ATOM 1615 C C . THR A 1 200 ? -5.873 -3.488 42.264 1.00 70.69 200 THR A C 1
ATOM 1617 O O . THR A 1 200 ? -5.497 -3.649 43.421 1.00 70.69 200 THR A O 1
ATOM 1620 N N . GLN A 1 201 ? -5.373 -2.508 41.501 1.00 63.09 201 GLN A N 1
ATOM 1621 C CA . GLN A 1 201 ? -4.380 -1.525 41.965 1.00 63.09 201 GLN A CA 1
ATOM 1622 C C . GLN A 1 201 ? -5.001 -0.331 42.722 1.00 63.09 201 GLN A C 1
ATOM 1624 O O . GLN A 1 201 ? -4.408 0.178 43.671 1.00 63.09 201 GLN A O 1
ATOM 1629 N N . ALA A 1 202 ? -6.200 0.106 42.338 1.00 54.91 202 ALA A N 1
ATOM 1630 C CA . ALA A 1 202 ? -6.925 1.259 42.870 1.00 54.91 202 ALA A CA 1
ATOM 1631 C C . ALA A 1 202 ? -7.641 0.957 44.193 1.00 54.91 202 ALA A C 1
ATOM 1633 O O . ALA A 1 202 ? -7.892 1.878 44.967 1.00 54.91 202 ALA A O 1
ATOM 1634 N N . ALA A 1 203 ? -7.853 -0.319 44.535 1.00 50.06 203 ALA A N 1
ATOM 1635 C CA . ALA A 1 203 ? -8.131 -0.737 45.912 1.00 50.06 203 ALA A CA 1
ATOM 1636 C C . ALA A 1 203 ? -7.046 -0.268 46.920 1.00 50.06 203 ALA A C 1
ATOM 1638 O O . ALA A 1 203 ? -7.250 -0.376 48.127 1.00 50.06 203 ALA A O 1
ATOM 1639 N N . GLY A 1 204 ? -5.919 0.283 46.439 1.00 52.50 204 GLY A N 1
ATOM 1640 C CA . GLY A 1 204 ? -4.906 0.975 47.233 1.00 52.50 204 GLY A CA 1
ATOM 1641 C C . GLY A 1 204 ? -5.049 2.503 47.381 1.00 52.50 204 GLY A C 1
ATOM 1642 O O . GLY A 1 204 ? -4.556 3.015 48.379 1.00 52.50 204 GLY A O 1
ATOM 1643 N N . LEU A 1 205 ? -5.683 3.263 46.470 1.00 40.41 205 LEU A N 1
ATOM 1644 C CA . LEU A 1 205 ? -5.741 4.744 46.551 1.00 40.41 205 LEU A CA 1
ATOM 1645 C C . LEU A 1 205 ? -6.890 5.358 45.708 1.00 40.41 205 LEU A C 1
ATOM 1647 O O . LEU A 1 205 ? -7.018 5.072 44.521 1.00 40.41 205 LEU A O 1
ATOM 1651 N N . GLY A 1 206 ? -7.714 6.219 46.329 1.00 35.53 206 GLY A N 1
ATOM 1652 C CA . GLY A 1 206 ? -9.004 6.723 45.813 1.00 35.53 206 GLY A CA 1
ATOM 1653 C C . GLY A 1 206 ? -9.004 8.028 44.982 1.00 35.53 206 GLY A C 1
ATOM 1654 O O . GLY A 1 206 ? -8.083 8.839 45.053 1.00 35.53 206 GLY A O 1
ATOM 1655 N N . LYS A 1 207 ? -10.095 8.202 44.207 1.00 36.03 207 LYS A N 1
ATOM 1656 C CA . LYS A 1 207 ? -10.382 9.204 43.142 1.00 36.03 207 LYS A CA 1
ATOM 1657 C C . LYS A 1 207 ? -10.918 10.572 43.617 1.00 36.03 207 LYS A C 1
ATOM 1659 O O . LYS A 1 207 ? -11.482 10.657 44.702 1.00 36.03 207 LYS A O 1
ATOM 1664 N N . SER A 1 208 ? -10.951 11.577 42.716 1.00 32.69 208 SER A N 1
ATOM 1665 C CA . SER A 1 208 ? -12.153 12.435 42.492 1.00 32.69 208 SER A CA 1
ATOM 1666 C C . SER A 1 208 ? -12.125 13.339 41.227 1.00 32.69 208 SER A C 1
ATOM 1668 O O . SER A 1 208 ? -11.086 13.573 40.608 1.00 32.69 208 SER A O 1
ATOM 1670 N N . THR A 1 209 ? -13.324 13.819 40.846 1.00 29.11 209 THR A N 1
ATOM 1671 C CA . THR A 1 209 ? -13.775 14.447 39.573 1.00 29.11 209 THR A CA 1
ATOM 1672 C C . THR A 1 209 ? -14.421 15.821 39.789 1.00 29.11 209 THR A C 1
ATOM 1674 O O . THR A 1 209 ? -14.944 15.986 40.889 1.00 29.11 209 THR A O 1
ATOM 1677 N N . PRO A 1 210 ? -14.341 16.828 38.861 1.00 35.25 210 PRO A N 1
ATOM 1678 C CA . PRO A 1 210 ? -15.417 17.110 37.860 1.00 35.25 210 PRO A CA 1
ATOM 1679 C C . PRO A 1 210 ? -15.068 17.837 36.504 1.00 35.25 210 PRO A C 1
ATOM 1681 O O . PRO A 1 210 ? -13.921 18.214 36.242 1.00 35.25 210 PRO A O 1
ATOM 1684 N N . GLU A 1 211 ? -16.131 17.936 35.675 1.00 26.03 211 GLU A N 1
ATOM 1685 C CA . GLU A 1 211 ? -16.504 18.475 34.319 1.00 26.03 211 GLU A CA 1
ATOM 1686 C C . GLU A 1 211 ? -16.148 19.951 33.947 1.00 26.03 211 GLU A C 1
ATOM 1688 O O . GLU A 1 211 ? -15.692 20.682 34.816 1.00 26.03 211 GLU A O 1
ATOM 1693 N N . ALA A 1 212 ? -16.463 20.587 32.784 1.00 28.19 212 ALA A N 1
ATOM 1694 C CA . ALA A 1 212 ? -16.607 20.319 31.318 1.00 28.19 212 ALA A CA 1
ATOM 1695 C C . ALA A 1 212 ? -17.079 21.634 30.587 1.00 28.19 212 ALA A C 1
ATOM 1697 O O . ALA A 1 212 ? -17.718 22.456 31.244 1.00 28.19 212 ALA A O 1
ATOM 1698 N N . LYS A 1 213 ? -16.820 21.827 29.257 1.00 28.33 213 LYS A N 1
ATOM 1699 C CA . LYS A 1 213 ? -17.679 22.493 28.194 1.00 28.33 213 LYS A CA 1
ATOM 1700 C C . LYS A 1 213 ? -16.976 22.910 26.865 1.00 28.33 213 LYS A C 1
ATOM 1702 O O . LYS A 1 213 ? -16.181 23.834 26.899 1.00 28.33 213 LYS A O 1
ATOM 1707 N N . GLN A 1 214 ? -17.364 22.325 25.717 1.00 29.91 214 GLN A N 1
ATOM 1708 C CA . GLN A 1 214 ? -16.806 22.388 24.327 1.00 29.91 214 GLN A CA 1
ATOM 1709 C C . GLN A 1 214 ? -17.121 23.625 23.424 1.00 29.91 214 GLN A C 1
ATOM 1711 O O . GLN A 1 214 ? -18.010 24.416 23.747 1.00 29.91 214 GLN A O 1
ATOM 1716 N N . LYS A 1 215 ? -16.480 23.698 22.222 1.00 25.34 215 LYS A N 1
ATOM 1717 C CA . LYS A 1 215 ? -16.993 24.324 20.961 1.00 25.34 215 LYS A CA 1
ATOM 1718 C C . LYS A 1 215 ? -16.301 23.823 19.652 1.00 25.34 215 LYS A C 1
ATOM 1720 O O . LYS A 1 215 ? -15.093 23.621 19.657 1.00 25.34 215 LYS A O 1
ATOM 1725 N N . GLU A 1 216 ? -17.062 23.688 18.549 1.00 28.02 216 GLU A N 1
ATOM 1726 C CA . GLU A 1 216 ? -16.700 23.181 17.189 1.00 28.02 216 GLU A CA 1
ATOM 1727 C C . GLU A 1 216 ? -16.384 24.263 16.118 1.00 28.02 216 GLU A C 1
ATOM 1729 O O . GLU A 1 216 ? -16.802 25.414 16.267 1.00 28.02 216 GLU A O 1
ATOM 1734 N N . THR A 1 217 ? -15.757 23.878 14.978 1.00 24.73 217 THR A N 1
ATOM 1735 C CA . THR A 1 217 ? -16.022 24.447 13.617 1.00 24.73 217 THR A CA 1
ATOM 1736 C C . THR A 1 217 ? -15.497 23.606 12.413 1.00 24.73 217 THR A C 1
ATOM 1738 O O . THR A 1 217 ? -14.464 22.949 12.498 1.00 24.73 217 THR A O 1
ATOM 1741 N N . THR A 1 218 ? -16.248 23.698 11.295 1.00 28.83 218 THR A N 1
ATOM 1742 C CA . THR A 1 218 ? -16.109 23.328 9.843 1.00 28.83 218 THR A CA 1
ATOM 1743 C C . THR A 1 218 ? -14.697 23.292 9.208 1.00 28.83 218 THR A C 1
ATOM 1745 O O . THR A 1 218 ? -13.861 24.090 9.606 1.00 28.83 218 THR A O 1
ATOM 1748 N N . GLY A 1 219 ? -14.317 22.548 8.148 1.00 30.30 219 GLY A N 1
ATOM 1749 C CA . GLY A 1 219 ? -14.936 21.667 7.135 1.00 30.30 219 GLY A CA 1
ATOM 1750 C C . GLY A 1 219 ? -14.171 21.828 5.789 1.00 30.30 219 GLY A C 1
ATOM 1751 O O . GLY A 1 219 ? -13.958 22.970 5.400 1.00 30.30 219 GLY A O 1
ATOM 1752 N N . ALA A 1 220 ? -13.743 20.751 5.097 1.00 32.06 220 ALA A N 1
ATOM 1753 C CA . ALA A 1 220 ? -13.304 20.772 3.679 1.00 32.06 220 ALA A CA 1
ATOM 1754 C C . ALA A 1 220 ? -13.206 19.356 3.053 1.00 32.06 220 ALA A C 1
ATOM 1756 O O . ALA A 1 220 ? -12.751 18.419 3.709 1.00 32.06 220 ALA A O 1
ATOM 1757 N N . ASP A 1 221 ? -13.638 19.246 1.791 1.00 41.44 221 ASP A N 1
ATOM 1758 C CA . ASP A 1 221 ? -13.794 18.035 0.968 1.00 41.44 221 ASP A CA 1
ATOM 1759 C C . ASP A 1 221 ? -12.477 17.426 0.456 1.00 41.44 221 ASP A C 1
ATOM 1761 O O . ASP A 1 221 ? -11.595 18.121 -0.047 1.00 41.44 221 ASP A O 1
ATOM 1765 N N . SER A 1 222 ? -12.392 16.094 0.493 1.00 46.16 222 SER A N 1
ATOM 1766 C CA . SER A 1 222 ? -11.403 15.279 -0.223 1.00 46.16 222 SER A CA 1
ATOM 1767 C C . SER A 1 222 ? -11.990 13.873 -0.450 1.00 46.16 222 SER A C 1
ATOM 1769 O O . SER A 1 222 ? -12.795 13.401 0.350 1.00 46.16 222 SER A O 1
ATOM 1771 N N . LYS A 1 223 ? -11.661 13.216 -1.572 1.00 57.75 223 LYS A N 1
ATOM 1772 C CA . LYS A 1 223 ? -12.234 11.907 -1.966 1.00 57.75 223 LYS A CA 1
ATOM 1773 C C . LYS A 1 223 ? -11.520 10.686 -1.356 1.00 57.75 223 LYS A C 1
ATOM 1775 O O . LYS A 1 223 ? -12.044 9.585 -1.469 1.00 57.75 223 LYS A O 1
ATOM 1780 N N . GLY A 1 224 ? -10.357 10.853 -0.722 1.00 69.69 224 GLY A N 1
ATOM 1781 C CA . GLY A 1 224 ? -9.553 9.729 -0.210 1.00 69.69 224 GLY A CA 1
ATOM 1782 C C . GLY A 1 224 ? -10.098 9.097 1.078 1.00 69.69 224 GLY A C 1
ATOM 1783 O O . GLY A 1 224 ? -10.888 9.725 1.788 1.00 69.69 224 GLY A O 1
ATOM 1784 N N . LEU A 1 225 ?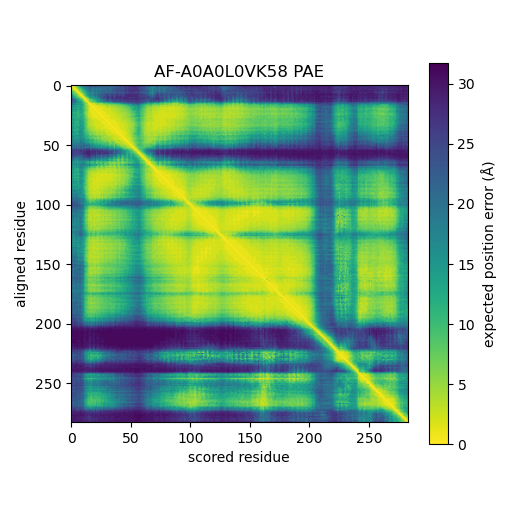 -9.637 7.884 1.421 1.00 77.12 225 LEU A N 1
ATOM 1785 C CA . LEU A 1 225 ? -10.003 7.147 2.647 1.00 77.12 225 LEU A CA 1
ATOM 1786 C C . LEU A 1 225 ? -9.998 8.036 3.900 1.00 77.12 225 LEU A C 1
ATOM 1788 O O . LEU A 1 225 ? -10.974 8.072 4.645 1.00 77.12 225 LEU A O 1
ATOM 1792 N N . MET A 1 226 ? -8.934 8.819 4.093 1.00 79.75 226 MET A N 1
ATOM 1793 C CA . MET A 1 226 ? -8.788 9.714 5.248 1.00 79.75 226 MET A CA 1
ATOM 1794 C C . MET A 1 226 ? -9.853 10.814 5.304 1.00 79.75 226 MET A C 1
ATOM 1796 O O . MET A 1 226 ? -10.272 11.231 6.382 1.00 79.75 226 MET A O 1
ATOM 1800 N N . ALA A 1 227 ? -10.322 11.283 4.153 1.00 75.75 227 ALA A N 1
ATOM 1801 C CA . ALA A 1 227 ? -11.370 12.290 4.089 1.00 75.75 227 ALA A CA 1
ATOM 1802 C C . ALA A 1 227 ? -12.771 11.678 4.235 1.00 75.75 227 ALA A C 1
ATOM 1804 O O . ALA A 1 227 ? -13.620 12.262 4.908 1.00 75.75 227 ALA A O 1
ATOM 1805 N N . ARG A 1 228 ? -12.987 10.458 3.720 1.00 78.31 228 ARG A N 1
ATOM 1806 C CA . ARG A 1 228 ? -14.190 9.656 4.011 1.00 78.31 228 ARG A CA 1
ATOM 1807 C C . ARG A 1 228 ? -14.310 9.365 5.513 1.00 78.31 228 ARG A C 1
ATOM 1809 O O . ARG A 1 228 ? -15.380 9.542 6.091 1.00 78.31 228 ARG A O 1
ATOM 1816 N N . LEU A 1 229 ? -13.198 9.019 6.162 1.00 73.06 229 LEU A N 1
ATOM 1817 C CA . LEU A 1 229 ? -13.105 8.834 7.611 1.00 73.06 229 LEU A CA 1
ATOM 1818 C C . LEU A 1 229 ? -13.432 10.129 8.380 1.00 73.06 229 LEU A C 1
ATOM 1820 O O . LEU A 1 229 ? -14.222 10.108 9.323 1.00 73.06 229 LEU A O 1
ATOM 1824 N N . ALA A 1 230 ? -12.893 11.273 7.946 1.00 70.06 230 ALA A N 1
ATOM 1825 C CA . ALA A 1 230 ? -13.190 12.575 8.549 1.00 70.06 230 ALA A CA 1
ATOM 1826 C C . ALA A 1 230 ? -14.679 12.969 8.441 1.00 70.06 230 ALA A C 1
ATOM 1828 O O . ALA A 1 230 ? -15.200 13.651 9.323 1.00 70.06 230 ALA A O 1
ATOM 1829 N N . LEU A 1 231 ? -15.378 12.537 7.385 1.00 67.56 231 LEU A N 1
ATOM 1830 C CA . LEU A 1 231 ? -16.823 12.741 7.224 1.00 67.56 231 LEU A CA 1
ATOM 1831 C C . LEU A 1 231 ? -17.661 11.824 8.125 1.00 67.56 231 LEU A C 1
ATOM 1833 O O . LEU A 1 231 ? -18.715 12.251 8.593 1.00 67.56 231 LEU A O 1
ATOM 1837 N N . LEU A 1 232 ? -17.210 10.590 8.373 1.00 58.12 232 LEU A N 1
ATOM 1838 C CA . LEU A 1 232 ? -17.909 9.640 9.245 1.00 58.12 232 LEU A CA 1
ATOM 1839 C C . LEU A 1 232 ? -17.865 10.035 10.720 1.00 58.12 232 LEU A C 1
ATOM 1841 O O . LEU A 1 232 ? -18.835 9.794 11.437 1.00 58.12 232 LEU A O 1
ATOM 1845 N N . ASN A 1 233 ? -16.796 10.699 11.159 1.00 60.75 233 ASN A N 1
ATOM 1846 C CA . ASN A 1 233 ? -16.681 11.250 12.510 1.00 60.75 233 ASN A CA 1
ATOM 1847 C C . ASN A 1 233 ? -17.547 12.525 12.724 1.00 60.75 233 ASN A C 1
ATOM 1849 O O . ASN A 1 233 ? -17.117 13.421 13.443 1.00 60.75 233 ASN A O 1
ATOM 1853 N N . LYS A 1 234 ? -18.715 12.625 12.059 1.00 53.66 234 LYS A N 1
ATOM 1854 C CA . LYS A 1 234 ? -19.745 13.684 12.202 1.00 53.66 234 LYS A CA 1
ATOM 1855 C C . LYS A 1 234 ? -21.117 13.130 12.640 1.00 53.66 234 LYS A C 1
ATOM 1857 O O . LYS A 1 234 ? -22.161 13.692 12.292 1.00 53.66 234 LYS A O 1
ATOM 1862 N N . LYS A 1 235 ? -21.158 11.955 13.277 1.00 41.84 235 LYS A N 1
ATOM 1863 C CA . LYS A 1 235 ? -22.408 11.260 13.631 1.00 41.84 235 LYS A CA 1
ATOM 1864 C C . LYS A 1 235 ? -22.706 11.352 15.128 1.00 41.84 235 LYS A C 1
ATOM 1866 O O . LYS A 1 235 ? -21.906 10.979 15.977 1.00 41.84 235 LYS A O 1
ATOM 1871 N N . LYS A 1 236 ? -23.940 11.776 15.416 1.00 37.50 236 LYS A N 1
ATOM 1872 C CA . LYS A 1 236 ? -24.503 12.004 16.753 1.00 37.50 236 LYS A CA 1
ATOM 1873 C C . LYS A 1 236 ? -24.732 10.679 17.517 1.00 37.50 236 LYS A C 1
ATOM 1875 O O . LYS A 1 236 ? -25.325 9.770 16.933 1.00 37.50 236 LYS A O 1
ATOM 1880 N N . PRO A 1 237 ? -24.347 10.566 18.803 1.00 37.78 237 PRO A N 1
ATOM 1881 C CA . PRO A 1 237 ? -24.486 9.322 19.565 1.00 37.78 237 PRO A CA 1
ATOM 1882 C C . PRO A 1 237 ? -25.912 9.075 20.099 1.00 37.78 237 PRO A C 1
ATOM 1884 O O . PRO A 1 237 ? -26.631 10.008 20.465 1.00 37.78 237 PRO A O 1
ATOM 1887 N N . SER A 1 238 ? -26.290 7.791 20.164 1.00 32.50 238 SER A N 1
ATOM 1888 C CA . SER A 1 238 ? -27.455 7.253 20.887 1.00 32.50 238 SER A CA 1
ATOM 1889 C C . SER A 1 238 ? -27.070 6.923 22.334 1.00 32.50 238 SER A C 1
ATOM 1891 O O . SER A 1 238 ? -25.926 6.570 22.608 1.00 32.50 238 SER A O 1
ATOM 1893 N N . ALA A 1 239 ? -28.016 7.061 23.262 1.00 40.09 239 ALA A N 1
ATOM 1894 C CA . ALA A 1 239 ? -27.766 6.995 24.697 1.00 40.09 239 ALA A CA 1
ATOM 1895 C C . ALA A 1 239 ? -27.522 5.567 25.229 1.00 40.09 239 ALA A C 1
ATOM 1897 O O . ALA A 1 239 ? -28.263 4.645 24.900 1.00 40.09 239 ALA A O 1
ATOM 1898 N N . GLN A 1 240 ? -26.567 5.500 26.168 1.00 38.94 240 GLN A N 1
ATOM 1899 C CA . GLN A 1 240 ? -26.384 4.507 27.241 1.00 38.94 240 GLN A CA 1
ATOM 1900 C C . GLN A 1 240 ? -25.563 3.231 26.930 1.00 38.94 240 GLN A C 1
ATOM 1902 O O . GLN A 1 240 ? -26.094 2.235 26.462 1.00 38.94 240 GLN A O 1
ATOM 1907 N N . GLU A 1 241 ? -24.253 3.278 27.239 1.00 35.31 241 GLU A N 1
ATOM 1908 C CA . GLU A 1 241 ? -23.500 2.489 28.255 1.00 35.31 241 GLU A CA 1
ATOM 1909 C C . GLU A 1 241 ? -21.991 2.393 27.917 1.00 35.31 241 GLU A C 1
ATOM 1911 O O . GLU A 1 241 ? -21.607 2.315 26.758 1.00 35.31 241 GLU A O 1
ATOM 1916 N N . HIS A 1 242 ? -21.145 2.351 28.960 1.00 59.09 242 HIS A N 1
ATOM 1917 C CA . HIS A 1 242 ? -19.705 2.023 28.961 1.00 59.09 242 HIS A CA 1
ATOM 1918 C C . HIS A 1 242 ? -18.728 3.015 28.273 1.00 59.09 242 HIS A C 1
ATOM 1920 O O . HIS A 1 242 ? -18.757 3.242 27.068 1.00 59.09 242 HIS A O 1
ATOM 1926 N N . GLU A 1 243 ? -17.781 3.561 29.050 1.00 71.31 243 GLU A N 1
ATOM 1927 C CA . GLU A 1 243 ? -16.713 4.509 28.645 1.00 71.31 243 GLU A CA 1
ATOM 1928 C C . GLU A 1 243 ? -16.045 4.181 27.297 1.00 71.31 243 GLU A C 1
ATOM 1930 O O . GLU A 1 243 ? -15.825 5.065 26.468 1.00 71.31 243 GLU A O 1
ATOM 1935 N N . LEU A 1 244 ? -15.790 2.894 27.043 1.00 75.56 244 LEU A N 1
ATOM 1936 C CA . LEU A 1 244 ? -15.212 2.418 25.791 1.00 75.56 244 LEU A CA 1
ATOM 1937 C C . LEU A 1 244 ? -16.118 2.693 24.583 1.00 75.56 244 LEU A C 1
ATOM 1939 O O . LEU A 1 244 ? -15.652 3.234 23.586 1.00 75.56 244 LEU A O 1
ATOM 1943 N N . GLN A 1 245 ? -17.410 2.370 24.665 1.00 73.81 245 GLN A N 1
ATOM 1944 C CA . GLN A 1 245 ? -18.358 2.647 23.582 1.00 73.81 245 GLN A CA 1
ATOM 1945 C C . GLN A 1 245 ? -18.514 4.149 23.364 1.00 73.81 245 GLN A C 1
ATOM 1947 O O . GLN A 1 245 ? -18.587 4.603 22.223 1.00 73.81 245 GLN A O 1
ATOM 1952 N N . SER A 1 246 ? -18.460 4.937 24.442 1.00 74.38 246 SER A N 1
ATOM 1953 C CA . SER A 1 246 ? -18.460 6.398 24.339 1.00 74.38 246 SER A CA 1
ATOM 1954 C C . SER A 1 246 ? -17.234 6.906 23.572 1.00 74.38 246 SER A C 1
ATOM 1956 O O . SER A 1 246 ? -17.377 7.770 22.717 1.00 74.38 246 SER A O 1
ATOM 1958 N N . PHE A 1 247 ? -16.041 6.348 23.807 1.00 78.25 247 PHE A N 1
ATOM 1959 C CA . PHE A 1 247 ? -14.840 6.691 23.037 1.00 78.25 247 PHE A CA 1
ATOM 1960 C C . PHE A 1 247 ? -14.928 6.229 21.578 1.00 78.25 247 PHE A C 1
ATOM 1962 O O . PHE A 1 247 ? -14.640 7.006 20.667 1.00 78.25 247 PHE A O 1
ATOM 1969 N N . LEU A 1 248 ? -15.345 4.985 21.338 1.00 74.56 248 LEU A N 1
ATOM 1970 C CA . LEU A 1 248 ? -15.388 4.385 20.002 1.00 74.56 248 LEU A CA 1
ATOM 1971 C C . LEU A 1 248 ? -16.420 5.058 19.088 1.00 74.56 248 LEU A C 1
ATOM 1973 O O . LEU A 1 248 ? -16.184 5.157 17.886 1.00 74.56 248 LEU A O 1
ATOM 1977 N N . THR A 1 249 ? -17.512 5.572 19.658 1.00 67.31 249 THR A N 1
ATOM 1978 C CA . THR A 1 249 ? -18.607 6.231 18.924 1.00 67.31 249 THR A CA 1
ATOM 1979 C C . THR A 1 249 ? -18.612 7.756 19.045 1.00 67.31 249 THR A C 1
ATOM 1981 O O . THR A 1 249 ? -19.476 8.400 18.455 1.00 67.31 249 THR A O 1
ATOM 1984 N N . ALA A 1 250 ? -17.665 8.355 19.783 1.00 69.12 250 ALA A N 1
ATOM 1985 C CA . ALA A 1 250 ? -17.626 9.803 19.984 1.00 69.12 250 ALA A CA 1
ATOM 1986 C C . ALA A 1 250 ? -17.599 10.567 18.653 1.00 69.12 250 ALA A C 1
ATOM 1988 O O . ALA A 1 250 ? -16.856 10.225 17.728 1.00 69.12 250 ALA A O 1
ATOM 1989 N N . ASP A 1 251 ? -18.362 11.648 18.595 1.00 64.69 251 ASP A N 1
ATOM 1990 C CA . ASP A 1 251 ? -18.364 12.545 17.453 1.00 64.69 251 ASP A CA 1
ATOM 1991 C C . ASP A 1 251 ? -17.157 13.488 17.564 1.00 64.69 251 ASP A C 1
ATOM 1993 O O . ASP A 1 251 ? -17.135 14.388 18.407 1.00 64.69 251 ASP A O 1
ATOM 1997 N N . LEU A 1 252 ? -16.091 13.209 16.810 1.00 71.19 252 LEU A N 1
ATOM 1998 C CA . LEU A 1 252 ? -14.811 13.914 16.911 1.00 71.19 252 LEU A CA 1
ATOM 1999 C C . LEU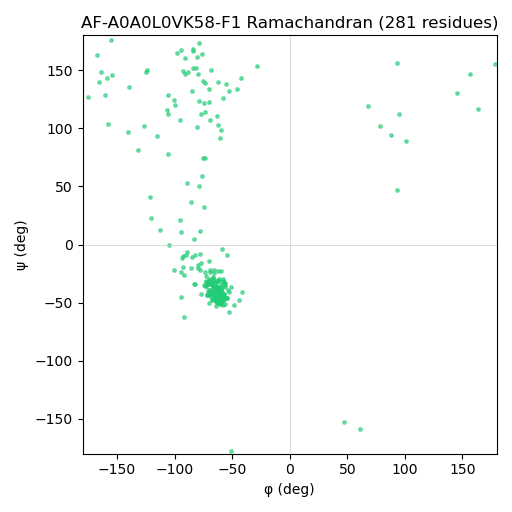 A 1 252 ? -14.400 14.441 15.536 1.00 71.19 252 LEU A C 1
ATOM 2001 O O . LEU A 1 252 ? -13.880 13.707 14.697 1.00 71.19 252 LEU A O 1
ATOM 2005 N N . ALA A 1 253 ? -14.596 15.737 15.313 1.00 66.81 253 ALA A N 1
ATOM 2006 C CA . ALA A 1 253 ? -14.168 16.379 14.080 1.00 66.81 253 ALA A CA 1
ATOM 2007 C C . ALA A 1 253 ? -12.639 16.571 14.060 1.00 66.81 253 ALA A C 1
ATOM 2009 O O . ALA A 1 253 ? -12.081 17.267 14.909 1.00 66.81 253 ALA A O 1
ATOM 2010 N N . PHE A 1 254 ? -11.974 16.004 13.051 1.00 72.38 254 PHE A N 1
ATOM 2011 C CA . PHE A 1 254 ? -10.539 16.173 12.792 1.00 72.38 254 PHE A CA 1
ATOM 2012 C C . PHE A 1 254 ? -10.308 16.707 11.377 1.00 72.38 254 PHE A C 1
ATOM 2014 O O . PHE A 1 254 ? -11.091 16.418 10.466 1.00 72.38 254 PHE A O 1
ATOM 2021 N N . LYS A 1 255 ? -9.230 17.471 11.164 1.00 73.69 255 LYS A N 1
ATOM 2022 C CA . LYS A 1 255 ? -8.815 17.874 9.811 1.00 73.69 255 LYS A CA 1
ATOM 2023 C C . LYS A 1 255 ? -8.022 16.747 9.158 1.00 73.69 255 LYS A C 1
ATOM 2025 O O . LYS A 1 255 ? -7.335 16.002 9.844 1.00 73.69 255 LYS A O 1
ATOM 2030 N N . ALA A 1 256 ? -8.051 16.658 7.828 1.00 67.38 256 ALA A N 1
ATOM 2031 C CA . ALA A 1 256 ? -7.295 15.640 7.092 1.00 67.38 256 ALA A CA 1
ATOM 2032 C C . ALA A 1 256 ? -5.782 15.675 7.396 1.00 67.38 256 ALA A C 1
ATOM 2034 O O . ALA A 1 256 ? -5.144 14.625 7.437 1.00 67.38 256 ALA A O 1
ATOM 2035 N N . ASP A 1 257 ? -5.229 16.862 7.653 1.00 70.94 257 ASP A N 1
ATOM 2036 C CA . ASP A 1 257 ? -3.818 17.034 8.014 1.00 70.94 257 ASP A CA 1
ATOM 2037 C C . ASP A 1 257 ? -3.505 16.496 9.419 1.00 70.94 257 ASP A C 1
ATOM 2039 O O . ASP A 1 257 ? -2.448 15.900 9.620 1.00 70.94 257 ASP A O 1
ATOM 2043 N N . ASP A 1 258 ? -4.449 16.602 10.362 1.00 71.69 258 ASP A N 1
ATOM 2044 C CA . ASP A 1 258 ? -4.301 16.071 11.725 1.00 71.69 258 ASP A CA 1
ATOM 2045 C C . ASP A 1 258 ? -4.215 14.535 11.719 1.00 71.69 258 ASP A C 1
ATOM 2047 O O . ASP A 1 258 ? -3.536 13.936 12.546 1.00 71.69 258 ASP A O 1
ATOM 2051 N N . ILE A 1 259 ? -4.877 13.882 10.757 1.00 71.06 259 ILE A N 1
ATOM 2052 C CA . ILE A 1 259 ? -4.867 12.418 10.606 1.00 71.06 259 ILE A CA 1
ATOM 2053 C C . ILE A 1 259 ? -3.507 11.928 10.070 1.00 71.06 259 ILE A C 1
ATOM 2055 O O . ILE A 1 259 ? -3.094 10.796 10.335 1.00 71.06 259 ILE A O 1
ATOM 2059 N N . LYS A 1 260 ? -2.800 12.780 9.317 1.00 72.94 260 LYS A N 1
ATOM 2060 C CA . LYS A 1 260 ? -1.493 12.469 8.726 1.00 72.94 260 LYS A CA 1
ATOM 2061 C C . LYS A 1 260 ? -0.321 12.734 9.675 1.00 72.94 260 LYS A C 1
ATOM 2063 O O . LYS A 1 260 ? 0.746 12.175 9.436 1.00 72.94 260 LYS A O 1
ATOM 2068 N N . ASP A 1 261 ? -0.493 13.557 10.713 1.00 78.06 261 ASP A N 1
ATOM 2069 C CA . ASP A 1 261 ? 0.548 13.817 11.717 1.00 78.06 261 ASP A CA 1
ATOM 2070 C C . ASP A 1 261 ? 0.709 12.596 12.651 1.00 78.06 261 ASP A C 1
ATOM 2072 O O . ASP A 1 261 ? -0.206 12.285 13.420 1.00 78.06 261 ASP A O 1
ATOM 2076 N N . PRO A 1 262 ? 1.863 11.900 12.632 1.00 72.69 262 PRO A N 1
ATOM 2077 C CA . PRO A 1 262 ? 2.089 10.729 13.477 1.00 72.69 262 PRO A CA 1
ATOM 2078 C C . PRO A 1 262 ? 2.117 11.061 14.976 1.00 72.69 262 PRO A C 1
ATOM 2080 O O . PRO A 1 262 ? 1.820 10.191 15.792 1.00 72.69 262 PRO A O 1
ATOM 2083 N N . ASP A 1 263 ? 2.430 12.305 15.355 1.00 78.38 263 ASP A N 1
ATOM 2084 C CA . ASP A 1 263 ? 2.492 12.733 16.756 1.00 78.38 263 ASP A CA 1
ATOM 2085 C C . ASP A 1 263 ? 1.147 13.262 17.274 1.00 78.38 263 ASP A C 1
ATOM 2087 O O . ASP A 1 263 ? 0.993 13.518 18.478 1.00 78.38 263 ASP A O 1
ATOM 2091 N N . PHE A 1 264 ? 0.163 13.443 16.388 1.00 81.19 264 PHE A N 1
ATOM 2092 C CA . PHE A 1 264 ? -1.148 13.979 16.743 1.00 81.19 264 PHE A CA 1
ATOM 2093 C C . PHE A 1 264 ? -1.836 13.198 17.872 1.00 81.19 264 PHE A C 1
ATOM 2095 O O . PHE A 1 264 ? -2.280 13.841 18.826 1.00 81.19 264 PHE A O 1
ATOM 2102 N N . PRO A 1 265 ? -1.877 11.849 17.873 1.00 79.69 265 PRO A N 1
ATOM 2103 C CA . PRO A 1 265 ? -2.532 11.092 18.940 1.00 79.69 265 PRO A CA 1
ATOM 2104 C C . PRO A 1 265 ? -1.929 11.378 20.308 1.00 79.69 265 PRO A C 1
ATOM 2106 O O . PRO A 1 265 ? -2.655 11.572 21.278 1.00 79.69 265 PRO A O 1
ATOM 2109 N N . LEU A 1 266 ? -0.600 11.454 20.394 1.00 79.06 266 LEU A N 1
ATOM 2110 C CA . LEU A 1 266 ? 0.095 11.722 21.650 1.00 79.06 266 LEU A CA 1
ATOM 2111 C C . LEU A 1 266 ? -0.202 13.134 22.157 1.00 79.06 266 LEU A C 1
ATOM 2113 O O . LEU A 1 266 ? -0.426 13.325 23.354 1.00 79.06 266 LEU A O 1
ATOM 2117 N N . LYS A 1 267 ? -0.234 14.126 21.258 1.00 80.88 267 LYS A N 1
ATOM 2118 C CA . LYS A 1 267 ? -0.640 15.500 21.592 1.00 80.88 267 LYS A CA 1
ATOM 2119 C C . LYS A 1 267 ? -2.096 15.526 22.065 1.00 80.88 267 LYS A C 1
ATOM 2121 O O . LYS A 1 267 ? -2.382 16.118 23.104 1.00 80.88 267 LYS A O 1
ATOM 2126 N N . TRP A 1 268 ? -2.988 14.833 21.361 1.00 80.44 268 TRP A N 1
ATOM 2127 C CA . TRP A 1 268 ? -4.410 14.754 21.686 1.00 80.44 268 TRP A CA 1
ATOM 2128 C C . TRP A 1 268 ? -4.647 14.117 23.058 1.00 80.44 268 TRP A C 1
ATOM 2130 O O . TRP A 1 268 ? -5.326 14.710 23.892 1.00 80.44 268 TRP A O 1
ATOM 2140 N N . TRP A 1 269 ? -4.016 12.975 23.347 1.00 78.94 269 TRP A N 1
ATOM 2141 C CA . TRP A 1 269 ? -4.119 12.308 24.648 1.00 78.94 269 TRP A CA 1
ATOM 2142 C C . TRP A 1 269 ? -3.549 13.161 25.787 1.00 78.94 269 TRP A C 1
ATOM 2144 O O . TRP A 1 269 ? -4.167 13.243 26.847 1.00 78.94 269 TRP A O 1
ATOM 2154 N N . LYS A 1 270 ? -2.424 13.865 25.579 1.00 77.06 270 LYS A N 1
ATOM 2155 C CA . LYS A 1 270 ? -1.870 14.807 26.572 1.00 77.06 270 LYS A CA 1
ATOM 2156 C C . LYS A 1 270 ? -2.833 15.956 26.877 1.00 77.06 270 LYS A C 1
ATOM 2158 O O . LYS A 1 270 ? -3.004 16.323 28.041 1.00 77.06 270 LYS A O 1
ATOM 2163 N N . VAL A 1 271 ? -3.477 16.514 25.854 1.00 73.44 271 VAL A N 1
ATOM 2164 C CA . VAL A 1 271 ? -4.463 17.591 26.024 1.00 73.44 271 VAL A CA 1
ATOM 2165 C C . VAL A 1 271 ? -5.730 17.058 26.689 1.00 73.44 271 VAL A C 1
ATOM 2167 O O . VAL A 1 271 ? -6.213 17.673 27.629 1.00 73.44 271 VAL A O 1
ATOM 2170 N N . CYS A 1 272 ? -6.235 15.888 26.301 1.00 63.12 272 CYS A N 1
ATOM 2171 C CA . CYS A 1 272 ? -7.432 15.301 26.913 1.00 63.12 272 CYS A CA 1
ATOM 2172 C C . CYS A 1 272 ? -7.210 14.876 28.371 1.00 63.12 272 CYS A C 1
ATOM 2174 O O . CYS A 1 272 ? -8.111 15.016 29.191 1.00 63.12 272 CYS A O 1
ATOM 2176 N N . HIS A 1 273 ? -6.001 14.434 28.724 1.00 55.19 273 HIS A N 1
ATOM 2177 C CA . HIS A 1 273 ? -5.644 14.133 30.112 1.00 55.19 273 HIS A CA 1
ATOM 2178 C C . HIS A 1 273 ? -5.544 15.397 30.982 1.00 55.19 273 HIS A C 1
ATOM 2180 O O . HIS A 1 273 ? -5.797 15.353 32.184 1.00 55.19 273 HIS A O 1
ATOM 2186 N N . THR A 1 274 ? -5.156 16.533 30.398 1.00 44.69 274 THR A N 1
ATOM 2187 C CA . THR A 1 274 ? -5.010 17.809 31.121 1.00 44.69 274 THR A CA 1
ATOM 2188 C C . THR A 1 274 ? -6.270 18.678 31.071 1.00 44.69 274 THR A C 1
ATOM 2190 O O . THR A 1 274 ? -6.447 19.551 31.917 1.00 44.69 274 THR A O 1
ATOM 2193 N N . CYS A 1 275 ? -7.175 18.430 30.122 1.00 35.88 275 CYS A N 1
ATOM 2194 C CA . CYS A 1 275 ? -8.384 19.211 29.900 1.00 35.88 275 CYS A CA 1
ATOM 2195 C C . CYS A 1 275 ? -9.632 18.444 30.372 1.00 35.88 275 CYS A C 1
ATOM 2197 O O . CYS A 1 275 ? -10.023 17.443 29.773 1.00 35.88 275 CYS A O 1
ATOM 2199 N N . SER A 1 276 ? -10.331 18.958 31.393 1.00 38.59 276 SER A N 1
ATOM 2200 C CA . SER A 1 276 ? -11.591 18.381 31.915 1.00 38.59 276 SER A CA 1
ATOM 2201 C C . SER A 1 276 ? -12.736 18.261 30.886 1.00 38.59 276 SER A C 1
ATOM 2203 O O . SER A 1 276 ? -13.795 17.735 31.211 1.00 38.59 276 SER A O 1
ATOM 2205 N N . GLN A 1 277 ? -12.559 18.739 29.648 1.00 34.28 277 GLN A N 1
ATOM 2206 C CA . GLN A 1 277 ? -13.550 18.666 28.567 1.00 34.28 277 GLN A CA 1
ATOM 2207 C C . GLN A 1 277 ? -13.662 17.299 27.874 1.00 34.28 277 GLN A C 1
ATOM 2209 O O . GLN A 1 277 ? -14.706 17.042 27.284 1.00 34.28 277 GLN A O 1
ATOM 2214 N N . TYR A 1 278 ? -12.641 16.436 27.939 1.00 40.56 278 TYR A N 1
ATOM 2215 C CA . TYR A 1 278 ? -12.602 15.147 27.223 1.00 40.56 278 TYR A CA 1
ATOM 2216 C C . TYR A 1 278 ? -12.446 13.958 28.179 1.00 40.56 278 TYR A C 1
ATOM 2218 O O . TYR A 1 278 ? -11.704 13.012 27.922 1.00 40.56 278 TYR A O 1
ATOM 2226 N N . GLN A 1 279 ? -13.147 14.003 29.312 1.00 40.66 279 GLN A N 1
ATOM 2227 C CA . GLN A 1 279 ? -13.161 12.931 30.313 1.00 40.66 279 GLN A CA 1
ATOM 2228 C C . GLN A 1 279 ? -14.018 11.743 29.871 1.00 40.66 279 GLN A C 1
ATOM 2230 O O . GLN A 1 279 ? -14.975 11.367 30.534 1.00 40.66 279 GLN A O 1
ATOM 2235 N N . LEU A 1 280 ? -13.662 11.146 28.735 1.00 41.34 280 LEU A N 1
ATOM 2236 C CA . LEU A 1 280 ? -14.216 9.870 28.285 1.00 41.34 280 LEU A CA 1
ATOM 2237 C C . LEU A 1 280 ? -13.611 8.680 29.040 1.00 41.34 280 LEU A C 1
ATOM 2239 O O . LEU A 1 280 ? -14.183 7.599 29.021 1.00 41.34 280 LEU A O 1
ATOM 2243 N N . ILE A 1 281 ? -12.480 8.879 29.725 1.00 36.88 281 ILE A N 1
ATOM 2244 C CA . ILE A 1 281 ? -11.811 7.852 30.525 1.00 36.88 281 ILE A CA 1
ATOM 2245 C C . ILE A 1 281 ? -11.299 8.528 31.800 1.00 36.88 281 ILE A C 1
ATOM 2247 O O . ILE A 1 281 ? -10.254 9.180 31.796 1.00 36.88 281 ILE A O 1
ATOM 2251 N N . ARG A 1 282 ? -12.059 8.434 32.896 1.00 31.45 282 ARG A N 1
ATOM 2252 C CA . ARG A 1 282 ? -11.559 8.774 34.234 1.00 31.45 282 ARG A CA 1
ATOM 2253 C C . ARG A 1 282 ? -11.327 7.488 35.012 1.00 31.45 282 ARG A C 1
ATOM 2255 O O . ARG A 1 282 ? -12.281 6.812 35.387 1.00 31.45 282 ARG A O 1
ATOM 2262 N N . TYR A 1 283 ? -10.050 7.220 35.273 1.00 34.44 283 TYR A N 1
ATOM 2263 C CA . TYR A 1 283 ? -9.572 6.148 36.143 1.00 34.44 283 TYR A CA 1
ATOM 2264 C C . TYR A 1 283 ? -10.292 6.074 37.471 1.00 34.44 283 TYR A C 1
ATOM 2266 O O . TYR A 1 283 ? -10.697 7.124 38.029 1.00 34.44 283 TYR A O 1
#

Sequence (283 aa):
MGINVSPLIAGYGIQWNIKYESHKRAILARDVIDKILKEDQESIEKSRRKSRHKNNSANDTQTSMYGNISFSPRNWEDIEELNAELEVFVKLTQQMEGNHSSGAHVIPKYLELKEELEDKKHAAVESDALYPMWCAMLKRTEKYLDEAMACDSLILATLVHPCFRLSLFTLVFGQDSDEYDRCNSLITQEFARFKDKITTQAAGLGKSTPEAKQKETTGADSKGLMARLALLNKKKPSAQEHELQSFLTADLAFKADDIKDPDFPLKWWKVCHTCSQYQLIRY

Organism: NCBI:txid1165861

Solvent-accessible surface area (backbone atoms only — not comparable to full-atom values): 17000 Å² total; per-residue (Å²): 110,91,70,89,63,76,79,84,73,91,67,90,70,94,51,63,64,56,52,40,53,51,50,52,51,48,62,76,37,38,72,59,52,55,48,53,47,49,52,52,54,50,52,48,51,55,52,51,58,56,49,76,74,48,89,83,76,91,87,75,82,80,67,58,96,70,57,95,61,79,82,52,76,66,55,52,50,55,50,51,54,54,41,57,65,50,42,57,59,49,55,52,50,56,64,57,74,50,100,60,65,35,57,38,47,52,60,59,50,38,51,50,52,39,54,55,36,50,53,52,50,71,76,49,54,85,86,43,70,56,40,68,52,38,55,54,50,39,59,49,39,50,53,53,41,52,56,44,69,70,31,64,70,38,49,50,39,24,42,72,30,84,82,38,24,54,56,47,40,36,73,73,66,29,74,92,25,73,67,32,52,49,53,54,50,51,54,50,51,53,49,51,55,49,51,52,55,46,52,67,57,42,79,74,60,87,82,91,87,81,80,68,80,91,89,90,85,90,87,86,92,55,91,48,70,65,35,52,46,40,60,61,28,70,44,85,77,80,89,88,72,62,53,64,54,51,58,55,51,48,64,54,82,59,55,66,67,56,72,69,40,59,60,40,53,62,54,49,51,55,48,36,75,74,34,54,66,54,68,56,74,76,126

Foldseek 3Di:
DPQPDDPPDPDPDDDLVVVLVVLVVCLVCVVVVQVVLVVLVVVVVVVVVVVVVPPDDDDDPPARPRHPHHDDPVNNVVSVVLSVVSVLVVVVVVCCPDPFQCLLVQLVSLLLQLVVLVVVLVVDDCPDPCNVVSVVSNVVSVVSNVVSLVDLSSLLSNLLQQLRHLLVVCVRQNCPHPSSVVSVVSNVVVVVVVVVVVVVVCVVDDDDDDDADDDDDDDDDDDGSLRVSLVQLQDDDDDDDDLSVCSRNHNDHDDSVLVVDSCNRVVVVVCLVVDRHNPSDDD

InterPro domains:
  IPR012337 Ribonuclease H-like superfamily [SSF53098] (13-273)
  IPR052035 Zinc finger BED domain-containing [PTHR46481] (6-272)

Radius of gyration: 28.68 Å; Cα contacts (8 Å, |Δi|>4): 200; chains: 1; bounding box: 71×42×92 Å